Protein AF-A0A0N4VG87-F1 (afdb_monomer_lite)

InterPro domains:
  IPR021774 Cytohesin Ubiquitin Protein Inducing Domain [PF11819] (31-145)
  IPR047176 FERM domain-containing protein 4A/B [PTHR46079] (19-180)

pLDDT: mean 72.94, std 20.04, range [34.19, 98.25]

Organism: Enterobius vermicularis (NCBI:txid51028)

Structure (mmCIF, N/CA/C/O backbone):
data_AF-A0A0N4VG87-F1
#
_entry.id   AF-A0A0N4VG87-F1
#
loop_
_atom_site.group_PDB
_atom_site.id
_atom_site.type_symbol
_atom_site.label_atom_id
_atom_site.label_alt_id
_atom_site.label_comp_id
_atom_site.label_asym_id
_atom_site.label_entity_id
_atom_site.label_seq_id
_atom_site.pdbx_PDB_ins_code
_atom_site.Cartn_x
_atom_site.Cartn_y
_atom_site.Cartn_z
_atom_site.occupancy
_atom_site.B_iso_or_equiv
_atom_site.auth_seq_id
_atom_site.auth_comp_id
_atom_site.auth_asym_id
_atom_site.auth_atom_id
_atom_site.pdbx_PDB_model_num
ATOM 1 N N . MET A 1 1 ? -45.685 -20.449 2.822 1.00 51.59 1 MET A N 1
ATOM 2 C CA . MET A 1 1 ? -44.952 -20.336 4.102 1.00 51.59 1 MET A CA 1
ATOM 3 C C . MET A 1 1 ? -45.765 -19.418 5.004 1.00 51.59 1 MET A C 1
ATOM 5 O O . MET A 1 1 ? -46.093 -18.335 4.536 1.00 51.59 1 MET A O 1
ATOM 9 N N . PRO A 1 2 ? -46.214 -19.855 6.190 1.00 54.66 2 PRO A N 1
ATOM 10 C CA . PRO A 1 2 ? -47.113 -19.056 7.019 1.00 54.66 2 PRO A CA 1
ATOM 11 C C . PRO A 1 2 ? -46.346 -17.995 7.822 1.00 54.66 2 PRO A C 1
ATOM 13 O O . PRO A 1 2 ? -45.315 -18.290 8.423 1.00 54.66 2 PRO A O 1
ATOM 16 N N . SER A 1 3 ? -46.871 -16.767 7.821 1.00 49.31 3 SER A N 1
ATOM 17 C CA . SER A 1 3 ? -46.407 -15.636 8.630 1.00 49.31 3 SER A CA 1
ATOM 18 C C . SER A 1 3 ? -46.646 -15.881 10.121 1.00 49.31 3 SER A C 1
ATOM 20 O O . SER A 1 3 ? -47.731 -16.305 10.523 1.00 49.31 3 SER A O 1
ATOM 22 N N . ALA A 1 4 ? -45.643 -15.577 10.944 1.00 55.41 4 ALA A N 1
ATOM 23 C CA . ALA A 1 4 ? -45.745 -15.617 12.396 1.00 55.41 4 ALA A CA 1
ATOM 24 C C . ALA A 1 4 ? -46.701 -14.524 12.909 1.00 55.41 4 ALA A C 1
ATOM 26 O O . ALA A 1 4 ? -46.543 -13.346 12.591 1.00 55.41 4 ALA A O 1
ATOM 27 N N . LYS A 1 5 ? -47.692 -14.929 13.712 1.00 55.09 5 LYS A N 1
ATOM 28 C CA . LYS A 1 5 ? -48.534 -14.040 14.524 1.00 55.09 5 LYS A CA 1
ATOM 29 C C . LYS A 1 5 ? -47.711 -13.544 15.713 1.00 55.09 5 LYS A C 1
ATOM 31 O O . LYS A 1 5 ? -47.239 -14.360 16.500 1.00 55.09 5 LYS A O 1
ATOM 36 N N . VAL A 1 6 ? -47.563 -12.231 15.849 1.00 51.59 6 VAL A N 1
ATOM 37 C CA . VAL A 1 6 ? -47.117 -11.609 17.101 1.00 51.59 6 VAL A CA 1
ATOM 38 C C . VAL A 1 6 ? -48.310 -11.533 18.054 1.00 51.59 6 VAL A C 1
ATOM 40 O O . VAL A 1 6 ? -49.424 -11.235 17.632 1.00 51.59 6 VAL A O 1
ATOM 43 N N . ALA A 1 7 ? -48.089 -11.913 19.309 1.00 48.59 7 ALA A N 1
ATOM 44 C CA . ALA A 1 7 ? -49.094 -11.902 20.359 1.00 48.59 7 ALA A CA 1
ATOM 45 C C . ALA A 1 7 ? -49.056 -10.558 21.095 1.00 48.59 7 ALA A C 1
ATOM 47 O O . ALA A 1 7 ? -48.008 -10.164 21.611 1.00 48.59 7 ALA A O 1
ATOM 48 N N . ASP A 1 8 ? -50.206 -9.896 21.179 1.00 50.31 8 ASP A N 1
ATOM 49 C CA . ASP A 1 8 ? -50.400 -8.675 21.956 1.00 50.31 8 ASP A CA 1
ATOM 50 C C . ASP A 1 8 ? -50.547 -9.058 23.435 1.00 50.31 8 ASP A C 1
ATOM 52 O O . ASP A 1 8 ? -51.633 -9.340 23.944 1.00 50.31 8 ASP A O 1
ATOM 56 N N . GLY A 1 9 ? -49.411 -9.152 24.123 1.00 46.88 9 GLY A N 1
ATOM 57 C CA . GLY A 1 9 ? -49.332 -9.450 25.550 1.00 46.88 9 GLY A CA 1
ATOM 58 C C . GLY A 1 9 ? -49.740 -8.253 26.404 1.00 46.88 9 GLY A C 1
ATOM 59 O O . GLY A 1 9 ? -48.890 -7.542 26.931 1.00 46.88 9 GLY A O 1
ATOM 60 N N . SER A 1 10 ? -51.048 -8.055 26.552 1.00 57.28 10 SER A N 1
ATOM 61 C CA . SER A 1 10 ? -51.650 -7.242 27.610 1.00 57.28 10 SER A CA 1
ATOM 62 C C . SER A 1 10 ? -51.286 -7.830 28.983 1.00 57.28 10 SER A C 1
ATOM 64 O O . SER A 1 10 ? -51.777 -8.898 29.346 1.00 57.28 10 SER A O 1
ATOM 66 N N . CYS A 1 11 ? -50.413 -7.166 29.753 1.00 44.47 11 CYS A N 1
ATOM 67 C CA . CYS A 1 11 ? -50.179 -7.507 31.159 1.00 44.47 11 CYS A CA 1
ATOM 68 C C . CYS A 1 11 ? -51.067 -6.640 32.064 1.00 44.47 11 CYS A C 1
ATOM 70 O O . CYS A 1 11 ? -50.698 -5.602 32.608 1.00 44.47 11 CYS A O 1
ATOM 72 N N . SER A 1 12 ? -52.305 -7.088 32.219 1.00 55.62 12 SER A N 1
ATOM 73 C CA . SER A 1 12 ? -53.204 -6.650 33.274 1.00 55.62 12 SER A CA 1
ATOM 74 C C . SER A 1 12 ? -52.753 -7.229 34.617 1.00 55.62 12 SER A C 1
ATOM 76 O O . SER A 1 12 ? -53.020 -8.400 34.861 1.00 55.62 12 SER A O 1
ATOM 78 N N . SER A 1 13 ? -52.094 -6.423 35.462 1.00 53.00 13 SER A N 1
ATOM 79 C CA . SER A 1 13 ? -52.252 -6.408 36.935 1.00 53.00 13 SER A CA 1
ATOM 80 C C . SER A 1 13 ? -51.095 -5.659 37.615 1.00 53.00 13 SER A C 1
ATOM 82 O O . SER A 1 13 ? -50.077 -6.250 37.972 1.00 53.00 13 SER A O 1
ATOM 84 N N . LEU A 1 14 ? -51.266 -4.353 37.836 1.00 52.47 14 LEU A N 1
ATOM 85 C CA . LEU A 1 14 ? -50.527 -3.631 38.874 1.00 52.47 14 LEU A CA 1
ATOM 86 C C . LEU A 1 14 ? -51.182 -3.956 40.228 1.00 52.47 14 LEU A C 1
ATOM 88 O O . LEU A 1 14 ? -52.407 -3.837 40.329 1.00 52.47 14 LEU A O 1
ATOM 92 N N . PRO A 1 15 ? -50.437 -4.352 41.274 1.00 49.53 15 PRO A N 1
ATOM 93 C CA . PRO A 1 15 ? -51.021 -4.483 42.598 1.00 49.53 15 PRO A CA 1
ATOM 94 C C . PRO A 1 15 ? -51.419 -3.097 43.121 1.00 49.53 15 PRO A C 1
ATOM 96 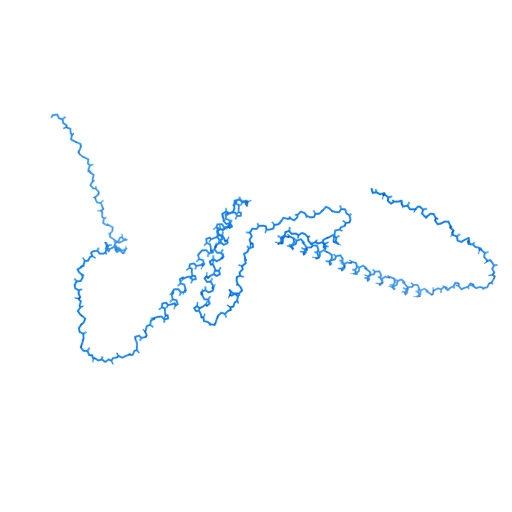O O . PRO A 1 15 ? -50.623 -2.159 43.151 1.00 49.53 15 PRO A O 1
ATOM 99 N N . SER A 1 16 ? -52.691 -2.992 43.506 1.00 46.28 16 SER A N 1
ATOM 100 C CA . SER A 1 16 ? -53.289 -1.859 44.207 1.00 46.28 16 SER A CA 1
ATOM 101 C C . SER A 1 16 ? -52.447 -1.483 45.430 1.00 46.28 16 SER A C 1
ATOM 103 O O . SER A 1 16 ? -52.180 -2.318 46.295 1.00 46.28 16 SER A O 1
ATOM 105 N N . LEU A 1 17 ? -52.031 -0.217 45.497 1.00 47.72 17 LEU A N 1
ATOM 106 C CA . LEU A 1 17 ? -51.366 0.375 46.651 1.00 47.72 17 LEU A CA 1
ATOM 107 C C . LEU A 1 17 ? -52.368 0.458 47.811 1.00 47.72 17 LEU A C 1
ATOM 109 O O . LEU A 1 17 ? -53.092 1.441 47.978 1.00 47.72 17 LEU A O 1
ATOM 113 N N . GLN A 1 18 ? -52.429 -0.608 48.601 1.00 47.56 18 GLN A N 1
ATOM 114 C CA . GLN A 1 18 ? -53.217 -0.670 49.820 1.00 47.56 18 GLN A CA 1
ATOM 115 C C . GLN A 1 18 ? -52.525 0.198 50.878 1.00 47.56 18 GLN A C 1
ATOM 117 O O . GLN A 1 18 ? -51.467 -0.136 51.407 1.00 47.56 18 GLN A O 1
ATOM 122 N N . LYS A 1 19 ? -53.115 1.364 51.141 1.00 48.91 19 LYS A N 1
ATOM 123 C CA . LYS A 1 19 ? -52.685 2.323 52.158 1.00 48.91 19 LYS A CA 1
ATOM 124 C C . LYS A 1 19 ? -52.895 1.708 53.545 1.00 48.91 19 LYS A C 1
ATOM 126 O O . LYS A 1 19 ? -53.963 1.851 54.132 1.00 48.91 19 LYS A O 1
ATOM 131 N N . CYS A 1 20 ? -51.893 1.001 54.061 1.00 38.56 20 CYS A N 1
ATOM 132 C CA . CYS A 1 20 ? -51.865 0.561 55.450 1.00 38.56 20 CYS A CA 1
ATOM 133 C C . CYS A 1 20 ? -51.403 1.723 56.341 1.00 38.56 20 CYS A C 1
ATOM 135 O O . CYS A 1 20 ? -50.224 2.039 56.468 1.00 38.56 20 CY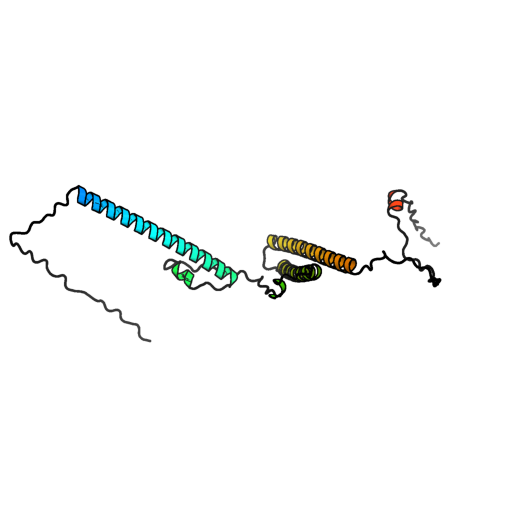S A O 1
ATOM 137 N N . THR A 1 21 ? -52.366 2.390 56.969 1.00 47.44 21 THR A N 1
ATOM 138 C CA . THR A 1 21 ? -52.121 3.220 58.147 1.00 47.44 21 THR A CA 1
ATOM 139 C C . THR A 1 21 ? -51.980 2.296 59.353 1.00 47.44 21 THR A C 1
ATOM 141 O O . THR A 1 21 ? -52.973 1.842 59.918 1.00 47.44 21 THR A O 1
ATOM 144 N N . SER A 1 22 ? -50.749 1.990 59.747 1.00 43.62 22 SER A N 1
ATOM 145 C CA . SER A 1 22 ? -50.441 1.522 61.098 1.00 43.62 22 SER A CA 1
ATOM 146 C C . SER A 1 22 ? -49.216 2.256 61.613 1.00 43.62 22 SER A C 1
ATOM 148 O O . SER A 1 22 ? -48.207 2.394 60.926 1.00 43.62 22 SER A O 1
ATOM 150 N N . LEU A 1 23 ? -49.401 2.814 62.805 1.00 58.16 23 LEU A N 1
ATOM 151 C CA . LEU A 1 23 ? -48.444 3.594 63.564 1.00 58.16 23 LEU A CA 1
ATOM 152 C C . LEU A 1 23 ? -47.107 2.855 63.738 1.00 58.16 23 LEU A C 1
ATOM 154 O O . LEU A 1 23 ? -47.087 1.653 63.982 1.00 58.16 23 LEU A O 1
ATOM 158 N N . ASN A 1 24 ? -46.047 3.665 63.778 1.00 53.31 24 ASN A N 1
ATOM 159 C CA . ASN A 1 24 ? -44.692 3.389 64.270 1.00 53.31 24 ASN A CA 1
ATOM 160 C C . ASN A 1 24 ? -43.712 2.750 63.280 1.00 53.31 24 ASN A C 1
ATOM 162 O O . ASN A 1 24 ? -43.495 1.545 63.247 1.00 53.31 24 ASN A O 1
ATOM 166 N N . GLY A 1 25 ? -43.038 3.634 62.539 1.00 39.31 25 GLY A N 1
ATOM 167 C CA . GLY A 1 25 ? -41.848 3.305 61.758 1.00 39.31 25 GLY A CA 1
ATOM 168 C C . GLY A 1 25 ? -41.384 4.417 60.822 1.00 39.31 25 GLY A C 1
ATOM 169 O O . GLY A 1 25 ? -40.839 4.131 59.764 1.00 39.31 25 GLY A O 1
ATOM 170 N N . CYS A 1 26 ? -41.625 5.685 61.167 1.00 46.34 26 CYS A N 1
ATOM 171 C CA . CYS A 1 26 ? -40.986 6.806 60.493 1.00 46.34 26 CYS A CA 1
ATOM 172 C C . CYS A 1 26 ? -39.495 6.790 60.846 1.00 46.34 26 CYS A C 1
ATOM 174 O O . CYS A 1 26 ? -39.074 7.414 61.814 1.00 46.34 26 CYS A O 1
ATOM 176 N N . LEU A 1 27 ? -38.700 6.093 60.042 1.00 43.53 27 LEU A N 1
ATOM 177 C CA . LEU A 1 27 ? -37.338 6.520 59.779 1.00 43.53 27 LEU A CA 1
ATOM 178 C C . LEU A 1 27 ? -37.357 7.169 58.400 1.00 43.53 27 LEU A C 1
ATOM 180 O O . LEU A 1 27 ? -36.989 6.577 57.389 1.00 43.53 27 LEU A O 1
ATOM 184 N N . ASN A 1 28 ? -37.782 8.434 58.388 1.00 49.03 28 ASN A N 1
ATOM 185 C CA . ASN A 1 28 ? -37.025 9.404 57.619 1.00 49.03 28 ASN A CA 1
ATOM 186 C C . ASN A 1 28 ? -35.591 9.262 58.126 1.00 49.03 28 ASN A C 1
ATOM 188 O O . ASN A 1 28 ? -35.241 9.793 59.177 1.00 49.03 28 ASN A O 1
ATOM 192 N N . LEU A 1 29 ? -34.792 8.457 57.431 1.00 51.38 29 LEU A N 1
ATOM 193 C CA . LEU A 1 29 ? -33.358 8.608 57.510 1.00 51.38 29 LEU A CA 1
ATOM 194 C C . LEU A 1 29 ? -33.112 9.935 56.797 1.00 51.38 29 LEU A C 1
ATOM 196 O O . LEU A 1 29 ? -32.957 9.975 55.575 1.00 51.38 29 LEU A O 1
ATOM 200 N N . GLU A 1 30 ? -33.239 11.036 57.543 1.00 59.62 30 GLU A N 1
ATOM 201 C CA . GLU A 1 30 ? -32.645 12.308 57.167 1.00 59.62 30 GLU A CA 1
ATOM 202 C C . GLU A 1 30 ? -31.166 12.002 56.990 1.00 59.62 30 GLU A C 1
ATOM 204 O O . GLU A 1 30 ? -30.394 12.008 57.946 1.00 59.62 30 GLU A O 1
ATOM 209 N N . LYS A 1 31 ? -30.795 11.613 55.766 1.00 56.69 31 LYS A N 1
ATOM 210 C CA . LYS A 1 31 ? -29.403 11.506 55.374 1.00 56.69 31 LYS A CA 1
ATOM 211 C C . LYS A 1 31 ? -28.807 12.847 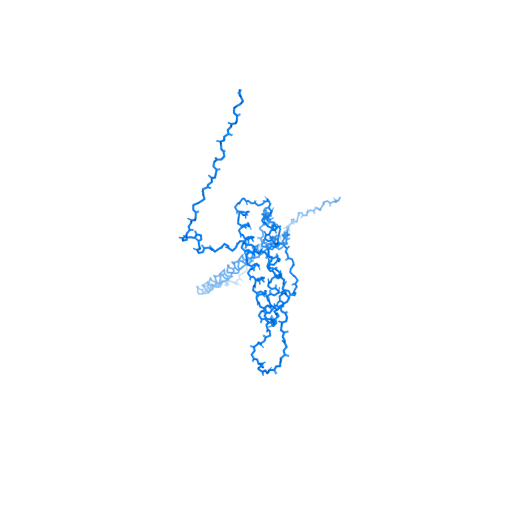55.716 1.00 56.69 31 LYS A C 1
ATOM 213 O O . LYS A 1 31 ? -29.263 13.871 55.193 1.00 56.69 31 LYS A O 1
ATOM 218 N N . THR A 1 32 ? -27.836 12.833 56.616 1.00 75.75 32 THR A N 1
ATOM 219 C CA . THR A 1 32 ? -27.084 14.020 56.995 1.00 75.75 32 THR A CA 1
ATOM 220 C C . THR A 1 32 ? -26.652 14.720 55.708 1.00 75.75 32 THR A C 1
ATOM 222 O O . THR A 1 32 ? -26.389 14.056 54.702 1.00 75.75 32 THR A O 1
ATOM 225 N N . GLU A 1 33 ? -26.586 16.052 55.694 1.00 79.88 33 GLU A N 1
ATOM 226 C CA . GLU A 1 33 ? -26.181 16.810 54.495 1.00 79.88 33 GLU A CA 1
ATOM 227 C C . GLU A 1 33 ? -24.902 16.228 53.857 1.00 79.88 33 GLU A C 1
ATOM 229 O O . GLU A 1 33 ? -24.796 16.104 52.638 1.00 79.88 33 GLU A O 1
ATOM 234 N N . GLU A 1 34 ? -23.989 15.744 54.702 1.00 81.94 34 GLU A N 1
ATOM 235 C CA . GLU A 1 34 ? -22.770 15.028 54.329 1.00 81.94 34 GLU A CA 1
ATOM 236 C C . GLU A 1 34 ? -23.002 13.698 53.586 1.00 81.94 34 GLU A C 1
ATOM 238 O O . GLU A 1 34 ? -22.266 13.374 52.657 1.00 81.94 34 GLU A O 1
ATOM 243 N N . GLU A 1 35 ? -24.003 12.901 53.960 1.00 84.75 35 GLU A N 1
ATOM 244 C CA . GLU A 1 35 ? -24.329 11.638 53.287 1.00 84.75 35 GLU A CA 1
ATOM 245 C C . GLU A 1 35 ? -24.905 11.888 51.893 1.00 84.75 35 GLU A C 1
ATOM 247 O O . GLU A 1 35 ? -24.504 11.227 50.933 1.00 84.75 35 GLU A O 1
ATOM 252 N N . ARG A 1 36 ? -25.770 12.901 51.737 1.00 86.62 36 ARG A N 1
ATOM 253 C CA . ARG A 1 36 ? -26.246 13.304 50.403 1.00 86.62 36 ARG A CA 1
ATOM 254 C C . ARG A 1 36 ? -25.114 13.834 49.527 1.00 86.62 36 ARG A C 1
ATOM 256 O O . ARG A 1 36 ? -25.115 13.586 48.321 1.00 86.62 36 ARG A O 1
ATOM 263 N N . GLN A 1 37 ? -24.163 14.566 50.108 1.00 88.62 37 GLN A N 1
ATOM 264 C CA . GLN A 1 37 ? -22.980 15.043 49.389 1.00 88.62 37 GLN A CA 1
ATOM 265 C C . GLN A 1 37 ? -22.112 13.874 48.910 1.00 88.62 37 GLN A C 1
ATOM 267 O O . GLN A 1 37 ? -21.789 13.818 47.723 1.00 88.62 37 GLN A O 1
ATOM 272 N N . LYS A 1 38 ? -21.843 12.886 49.774 1.00 91.62 38 LYS A N 1
ATOM 273 C CA . LYS A 1 38 ? -21.121 11.655 49.404 1.00 91.62 38 LYS A CA 1
ATOM 274 C C . LYS A 1 38 ? -21.825 10.892 48.278 1.00 91.62 38 LYS A C 1
ATOM 276 O O . LYS A 1 38 ? -21.177 10.455 47.331 1.00 91.62 38 LYS A O 1
ATOM 281 N N . GLU A 1 39 ? -23.150 10.767 48.320 1.00 91.69 39 GLU A N 1
ATOM 282 C CA . GLU A 1 39 ? -23.915 10.105 47.252 1.00 91.69 39 GLU A CA 1
ATOM 283 C C . GLU A 1 39 ? -23.845 10.849 45.916 1.00 91.69 39 GLU A C 1
ATOM 285 O O . GLU A 1 39 ? -23.698 10.226 44.862 1.00 91.69 39 GLU A O 1
ATOM 290 N N . LEU A 1 40 ? -23.907 12.183 45.945 1.00 93.88 40 LEU A N 1
ATOM 291 C CA . LEU A 1 40 ? -23.745 13.013 44.752 1.00 93.88 40 LEU A CA 1
ATOM 292 C C . LEU A 1 40 ? -22.340 12.885 44.155 1.00 93.88 40 LEU A C 1
ATOM 294 O O . LEU A 1 40 ? -22.202 12.852 42.931 1.00 93.88 40 LEU A O 1
ATOM 298 N N . GLU A 1 41 ? -21.306 12.813 44.989 1.00 94.00 41 GLU A N 1
ATOM 299 C CA . GLU A 1 41 ? -19.927 12.591 44.549 1.00 94.00 41 GLU A CA 1
ATOM 300 C C . GLU A 1 41 ? -19.752 11.210 43.915 1.00 94.00 41 GLU A C 1
ATOM 302 O O . GLU A 1 41 ? -19.244 11.117 42.796 1.00 94.00 41 GLU A O 1
ATOM 307 N N . VAL A 1 42 ? -20.262 10.154 44.557 1.00 95.88 42 VAL A N 1
ATOM 308 C CA . VAL A 1 42 ? -20.252 8.791 44.003 1.00 95.88 42 VAL A CA 1
ATOM 309 C C . VAL A 1 42 ? -21.013 8.737 42.677 1.00 95.88 42 VAL A C 1
ATOM 311 O O . VAL A 1 42 ? -20.522 8.162 41.706 1.00 95.88 42 VAL A O 1
ATOM 314 N N . TYR A 1 43 ? -22.178 9.380 42.581 1.00 95.25 43 TYR A N 1
ATOM 315 C CA . TYR A 1 43 ? -22.935 9.459 41.332 1.00 95.25 43 TYR A CA 1
ATOM 316 C C . TYR A 1 43 ? -22.155 10.179 40.223 1.00 95.25 43 TYR A C 1
ATOM 318 O O . TYR A 1 43 ? -22.131 9.709 39.083 1.00 95.25 43 TYR A O 1
ATOM 326 N N . LYS A 1 44 ? -21.493 11.300 40.537 1.00 96.69 44 LYS A N 1
ATOM 327 C CA . LYS A 1 44 ? -20.656 12.039 39.576 1.00 96.69 44 LYS A CA 1
ATOM 328 C C . LYS A 1 44 ? -19.478 11.197 39.097 1.00 96.69 44 LYS A C 1
ATOM 330 O O . LYS A 1 44 ? -19.218 11.171 37.897 1.00 96.69 44 LYS A O 1
ATOM 335 N N . GLU A 1 45 ? -18.810 10.491 40.003 1.00 96.69 45 GLU A N 1
ATOM 336 C CA . GLU A 1 45 ? -17.699 9.594 39.683 1.00 96.69 45 GLU A CA 1
ATOM 337 C C . GLU A 1 45 ? -18.155 8.446 38.772 1.00 96.69 45 GLU A C 1
ATOM 339 O O . GLU A 1 45 ? -17.577 8.219 37.710 1.00 96.69 45 GLU A O 1
ATOM 344 N N . LEU A 1 46 ? -19.256 7.773 39.121 1.00 96.88 46 LEU A N 1
ATOM 345 C CA . LEU A 1 46 ? -19.833 6.706 38.300 1.00 96.88 46 LEU A CA 1
ATOM 346 C C . LEU A 1 46 ? -20.278 7.217 36.926 1.00 96.88 46 LEU A C 1
ATOM 348 O O . LEU A 1 46 ? -20.055 6.545 35.919 1.00 96.88 46 LEU A O 1
ATOM 352 N N . LYS A 1 47 ? -20.864 8.418 36.860 1.00 96.88 47 LYS A N 1
ATOM 353 C CA . LYS A 1 47 ? -21.247 9.060 35.599 1.00 96.88 47 LYS A CA 1
ATOM 354 C C . LYS A 1 47 ? -20.025 9.404 34.746 1.00 96.88 47 LYS A C 1
ATOM 356 O O . LYS A 1 47 ? -20.055 9.157 33.544 1.00 96.88 47 LYS A O 1
ATOM 361 N N . ARG A 1 48 ? -18.944 9.918 35.346 1.00 97.06 48 ARG A N 1
ATOM 362 C CA . ARG A 1 48 ? -17.681 10.174 34.637 1.00 97.06 48 ARG A CA 1
ATOM 363 C C . ARG A 1 48 ? -17.113 8.875 34.077 1.00 97.06 48 ARG A C 1
ATOM 365 O O . ARG A 1 48 ? -16.853 8.797 32.883 1.00 97.06 48 ARG A O 1
ATOM 372 N N . ARG A 1 49 ? -17.024 7.830 34.904 1.00 96.94 49 ARG A N 1
ATOM 373 C CA . ARG A 1 49 ? -16.540 6.510 34.487 1.00 96.94 49 ARG A CA 1
ATOM 374 C C . ARG A 1 49 ? -17.391 5.903 33.372 1.00 96.94 49 ARG A C 1
ATOM 376 O O . ARG A 1 49 ? -16.838 5.316 32.448 1.00 96.94 49 ARG A O 1
ATOM 383 N N . LYS A 1 50 ? -18.720 6.045 33.433 1.00 96.94 50 LYS A N 1
ATOM 384 C CA . LYS A 1 50 ? -19.624 5.625 32.354 1.00 96.94 50 LYS A CA 1
ATOM 385 C C . LYS A 1 50 ? -19.282 6.351 31.050 1.00 96.94 50 LYS A C 1
ATOM 387 O O . LYS A 1 50 ? -19.054 5.687 30.045 1.00 96.94 50 LYS A O 1
ATOM 392 N N . ASN A 1 51 ? -19.194 7.679 31.087 1.00 96.56 51 ASN A N 1
ATOM 393 C CA . ASN A 1 51 ? -18.889 8.485 29.906 1.00 96.56 51 ASN A CA 1
ATOM 394 C C . ASN A 1 51 ? -17.509 8.138 29.317 1.00 96.56 51 ASN A C 1
ATOM 396 O O . ASN A 1 51 ? -17.389 7.975 28.109 1.00 96.56 51 ASN A O 1
ATOM 400 N N . GLU A 1 52 ? -16.484 7.956 30.156 1.00 97.31 52 GLU A N 1
ATOM 401 C CA . GLU A 1 52 ? -15.144 7.538 29.713 1.00 97.31 52 GLU A CA 1
ATOM 402 C C . GLU A 1 52 ? -15.159 6.165 29.022 1.00 97.31 52 GLU A C 1
ATOM 404 O O . GLU A 1 52 ? -14.420 5.933 28.064 1.00 97.31 52 GLU A O 1
ATOM 409 N N . LEU A 1 53 ? -15.970 5.224 29.515 1.00 97.12 53 LEU A N 1
ATOM 410 C CA . LEU A 1 53 ? -16.115 3.906 28.896 1.00 97.12 53 LEU A CA 1
ATOM 411 C C . LEU A 1 53 ? -16.865 3.986 27.562 1.00 97.12 53 LEU A C 1
ATOM 413 O O . LEU A 1 53 ? -16.468 3.315 26.612 1.00 97.12 53 LEU A O 1
ATOM 417 N N . GLU A 1 54 ? -17.907 4.812 27.477 1.00 95.06 54 GLU A N 1
ATOM 418 C CA . GLU A 1 54 ? -18.652 5.058 26.236 1.00 95.06 54 GLU A CA 1
ATOM 419 C C . GLU A 1 54 ? -17.771 5.723 25.170 1.00 95.06 54 GLU A C 1
ATOM 421 O O . GLU A 1 54 ? -17.773 5.294 24.017 1.00 95.06 54 GLU A O 1
ATOM 426 N N . GLU A 1 55 ? -16.952 6.703 25.552 1.00 95.62 55 GLU A N 1
ATOM 427 C CA . GLU A 1 55 ? -15.994 7.354 24.654 1.00 95.62 55 GLU A CA 1
ATOM 428 C C . GLU A 1 55 ? -14.938 6.365 24.139 1.00 95.62 55 GLU A C 1
ATOM 430 O O . GLU A 1 55 ? -14.682 6.291 22.936 1.00 95.62 55 GLU A O 1
ATOM 435 N N . LYS A 1 56 ? -14.371 5.532 25.025 1.00 96.38 56 LYS A N 1
ATOM 436 C CA . LYS A 1 56 ? -13.430 4.470 24.629 1.00 96.38 56 LYS A CA 1
ATOM 437 C C . LYS A 1 56 ? -14.071 3.462 23.680 1.00 96.38 56 LYS A C 1
ATOM 439 O O . LYS A 1 56 ? -13.413 3.007 22.745 1.00 96.38 56 LYS A O 1
ATOM 444 N N . LEU A 1 57 ? -15.334 3.108 23.913 1.00 94.06 57 LEU A N 1
ATOM 445 C CA . LEU A 1 57 ? -16.075 2.206 23.038 1.00 94.06 57 LEU A CA 1
ATOM 446 C C . LEU A 1 57 ? -16.270 2.824 21.650 1.00 94.06 57 LEU A C 1
ATOM 448 O O . LEU A 1 57 ? -15.975 2.167 20.655 1.00 94.06 57 LEU A O 1
ATOM 452 N N . LEU A 1 58 ? -16.702 4.084 21.579 1.00 92.38 58 LEU A N 1
ATOM 453 C CA . LEU A 1 58 ? -16.861 4.817 20.321 1.00 92.38 58 LEU A CA 1
ATOM 454 C C . LEU A 1 58 ? -15.544 4.914 19.548 1.00 92.38 58 LEU A C 1
ATOM 456 O O . LEU A 1 58 ? -15.511 4.599 18.361 1.00 92.38 58 LEU A O 1
ATOM 460 N N . ALA A 1 59 ? -14.446 5.258 20.225 1.00 93.38 59 ALA A N 1
ATOM 461 C CA . ALA A 1 59 ? -13.123 5.306 19.609 1.00 93.38 59 ALA A CA 1
ATOM 462 C C . ALA A 1 59 ? -12.712 3.945 19.019 1.00 93.38 59 ALA A C 1
ATOM 464 O O . ALA A 1 59 ? -12.176 3.881 17.914 1.00 93.38 59 ALA A O 1
ATOM 465 N N . LYS A 1 60 ? -13.005 2.844 19.725 1.00 94.38 60 LYS A N 1
ATOM 466 C CA . LYS A 1 60 ? -12.720 1.485 19.243 1.00 94.38 60 LYS A CA 1
ATOM 467 C C . LYS A 1 60 ? -13.602 1.061 18.072 1.00 94.38 60 LYS A C 1
ATOM 469 O O . LYS A 1 60 ? -13.128 0.341 17.197 1.00 94.38 60 LYS A O 1
ATOM 474 N N . LEU A 1 61 ? -14.858 1.498 18.037 1.00 91.62 61 LEU A N 1
ATOM 475 C CA . LEU A 1 61 ? -15.750 1.247 16.905 1.00 91.62 61 LEU A CA 1
ATOM 476 C C . LEU A 1 61 ? -15.309 2.016 15.656 1.00 91.62 61 LEU A C 1
ATOM 478 O O . LEU A 1 61 ? -15.344 1.448 14.568 1.00 91.62 61 LEU A O 1
ATOM 482 N N . GLU A 1 62 ? -14.842 3.257 15.802 1.00 89.94 62 GLU A N 1
ATOM 483 C CA . GLU A 1 62 ? -14.310 4.036 14.679 1.00 89.94 62 GLU A CA 1
ATOM 484 C C . GLU A 1 62 ? -13.003 3.433 14.140 1.00 89.94 62 GLU A C 1
ATOM 486 O O . GLU A 1 62 ? -12.854 3.252 12.932 1.00 89.94 62 GLU A O 1
ATOM 491 N N . GLU A 1 63 ? -12.091 3.021 15.027 1.00 93.31 63 GLU A N 1
ATOM 492 C CA . GLU A 1 63 ? -10.870 2.296 14.646 1.00 93.31 63 GLU A CA 1
ATOM 493 C C . GLU A 1 63 ? -11.211 1.015 13.863 1.00 93.31 63 GLU A C 1
ATOM 495 O O . GLU A 1 63 ? -10.653 0.759 12.793 1.00 93.31 63 GLU A O 1
ATOM 500 N N . LEU A 1 64 ? -12.182 0.234 14.351 1.00 90.94 64 LEU A N 1
ATOM 501 C CA . LEU A 1 64 ? -12.656 -0.969 13.671 1.00 90.94 64 LEU A CA 1
ATOM 502 C C . LEU A 1 64 ? -13.252 -0.651 12.293 1.00 90.94 64 LEU A C 1
ATOM 504 O O . LEU A 1 64 ? -12.977 -1.368 11.329 1.00 90.94 64 LEU A O 1
ATOM 508 N N . ARG A 1 65 ? -14.045 0.422 12.186 1.00 87.81 65 ARG A N 1
ATOM 509 C CA . ARG A 1 65 ? -14.647 0.872 10.926 1.00 87.81 65 ARG A CA 1
ATOM 510 C C . ARG A 1 65 ? -13.567 1.192 9.898 1.00 87.81 65 ARG A C 1
ATOM 512 O O . ARG A 1 65 ? -13.639 0.723 8.761 1.00 87.81 65 ARG A O 1
ATOM 519 N N . GLU A 1 66 ? -12.548 1.942 10.304 1.00 90.06 66 GLU A N 1
ATOM 520 C CA . GLU A 1 66 ? -11.434 2.323 9.440 1.00 90.06 66 GLU A CA 1
ATOM 521 C C . GLU A 1 66 ? -10.644 1.096 8.954 1.00 90.06 66 GLU A C 1
ATOM 523 O O . GLU A 1 66 ? -10.324 0.994 7.766 1.00 90.06 66 GLU A O 1
ATOM 528 N N . VAL A 1 67 ? -10.364 0.139 9.846 1.00 91.06 67 VAL A N 1
ATOM 529 C CA . VAL A 1 67 ? -9.684 -1.118 9.492 1.00 91.06 67 VAL A CA 1
ATOM 530 C C . VAL A 1 67 ? -10.514 -1.929 8.501 1.00 91.06 67 VAL A C 1
ATOM 532 O O . VAL A 1 67 ? -9.988 -2.316 7.460 1.00 91.06 67 VAL A O 1
ATOM 535 N N . CYS A 1 68 ? -11.812 -2.110 8.753 1.00 88.62 68 CYS A N 1
ATOM 536 C CA . CYS A 1 68 ? -12.695 -2.857 7.855 1.00 88.62 68 CYS A CA 1
ATOM 537 C C . CYS A 1 68 ? -12.738 -2.243 6.447 1.00 88.62 68 CYS A C 1
ATOM 539 O O . CYS A 1 68 ? -12.727 -2.969 5.454 1.00 88.62 68 CYS A O 1
ATOM 541 N N . ILE A 1 69 ? -12.757 -0.909 6.339 1.00 85.62 69 ILE A N 1
ATOM 542 C CA . ILE A 1 69 ? -12.720 -0.212 5.045 1.00 85.62 69 ILE A CA 1
ATOM 543 C C . ILE A 1 69 ? -11.381 -0.457 4.341 1.00 85.62 69 ILE A C 1
ATOM 545 O O . ILE A 1 69 ? -11.373 -0.828 3.167 1.00 85.62 69 ILE A O 1
ATOM 549 N N . LYS A 1 70 ? -10.252 -0.304 5.044 1.00 86.56 70 LYS A N 1
ATOM 550 C CA . LYS A 1 70 ? -8.910 -0.555 4.488 1.00 86.56 70 LYS A CA 1
ATOM 551 C C . LYS A 1 70 ? -8.754 -1.999 4.007 1.00 86.56 70 LYS A C 1
ATOM 553 O O . LYS A 1 70 ? -8.230 -2.233 2.919 1.00 86.56 70 LYS A O 1
ATOM 558 N N . GLU A 1 71 ? -9.223 -2.967 4.788 1.00 85.38 71 GLU A N 1
ATOM 559 C CA . GLU A 1 71 ? -9.222 -4.380 4.404 1.00 85.38 71 GLU A CA 1
ATOM 560 C C . GLU A 1 71 ? -10.084 -4.620 3.168 1.00 85.38 71 GLU A C 1
ATOM 562 O O . GLU A 1 71 ? -9.638 -5.267 2.219 1.00 85.38 71 GLU A O 1
ATOM 567 N N . ALA A 1 72 ? -11.279 -4.033 3.122 1.00 84.94 72 ALA A N 1
ATOM 568 C CA . ALA A 1 72 ? -12.160 -4.144 1.972 1.00 84.94 72 ALA A CA 1
ATOM 569 C C . ALA A 1 72 ? -11.559 -3.506 0.712 1.00 84.94 72 ALA A C 1
ATOM 571 O O . ALA A 1 72 ? -11.768 -4.001 -0.392 1.00 84.94 72 ALA A O 1
ATOM 572 N N . GLU A 1 73 ? -10.768 -2.441 0.830 1.00 81.75 73 GLU A N 1
ATOM 573 C CA . GLU A 1 73 ? -10.044 -1.871 -0.309 1.00 81.75 73 GLU A CA 1
ATOM 574 C C . GLU A 1 73 ? -8.971 -2.823 -0.858 1.00 81.75 73 GLU A C 1
ATOM 576 O O . GLU A 1 73 ? -8.766 -2.874 -2.076 1.00 81.75 73 GLU A O 1
ATOM 581 N N . ILE A 1 74 ? -8.301 -3.580 0.018 1.00 79.75 74 ILE A N 1
ATOM 582 C CA . ILE A 1 74 ? -7.234 -4.529 -0.331 1.00 79.75 74 ILE A CA 1
ATOM 583 C C . ILE A 1 74 ? -7.821 -5.825 -0.900 1.00 79.75 74 ILE A C 1
ATOM 585 O O . ILE A 1 74 ? -7.468 -6.241 -2.006 1.00 79.75 74 ILE A O 1
ATOM 589 N N . THR A 1 75 ? -8.718 -6.455 -0.148 1.00 76.25 75 THR A N 1
ATOM 590 C CA . THR A 1 75 ? -9.298 -7.771 -0.445 1.00 76.25 75 THR A CA 1
ATOM 591 C C . THR A 1 75 ? -10.432 -7.653 -1.454 1.00 76.25 75 THR A C 1
ATOM 593 O O . THR A 1 75 ? -10.588 -8.481 -2.351 1.00 76.25 75 THR A O 1
ATOM 596 N N . GLY A 1 76 ? -11.194 -6.565 -1.372 1.00 71.81 76 GLY A N 1
ATOM 597 C CA . GLY A 1 76 ? -12.355 -6.305 -2.208 1.00 71.81 76 GLY A CA 1
ATOM 598 C C . GLY A 1 76 ? -13.671 -6.883 -1.746 1.00 71.81 76 GLY A C 1
ATOM 599 O O . GLY A 1 76 ? -14.650 -6.764 -2.478 1.00 71.81 76 GLY A O 1
ATOM 600 N N . GLU A 1 77 ? -13.675 -7.475 -0.564 1.00 77.19 77 GLU A N 1
ATOM 601 C CA . GLU A 1 77 ? -14.851 -7.953 0.141 1.00 77.19 77 GLU A CA 1
ATOM 602 C C . GLU A 1 77 ? -14.936 -7.174 1.452 1.00 77.19 77 GLU A C 1
ATOM 604 O O . GLU A 1 77 ? -13.918 -6.966 2.110 1.00 77.19 77 GLU A O 1
ATOM 609 N N . LEU A 1 78 ? -16.128 -6.691 1.801 1.00 79.94 78 LEU A N 1
ATOM 610 C CA . LEU A 1 78 ? -16.340 -5.908 3.014 1.00 79.94 78 LEU A CA 1
ATOM 611 C C . LEU A 1 78 ? -16.512 -6.855 4.219 1.00 79.94 78 LEU A C 1
ATOM 613 O O . LEU A 1 78 ? -17.402 -7.710 4.171 1.00 79.94 78 LEU A O 1
ATOM 617 N N . PRO A 1 79 ? -15.700 -6.729 5.289 1.00 82.06 79 PRO A N 1
ATOM 618 C CA . PRO A 1 79 ? -15.839 -7.563 6.482 1.00 82.06 79 PRO A CA 1
ATOM 619 C C . PRO A 1 79 ? -17.208 -7.400 7.155 1.00 82.06 79 PRO A C 1
ATOM 621 O O . PRO A 1 79 ? -17.776 -6.307 7.170 1.00 82.06 79 PRO A O 1
ATOM 624 N N . LYS A 1 80 ? -17.739 -8.472 7.760 1.00 79.06 80 LYS A N 1
ATOM 625 C CA . LYS A 1 80 ? -19.059 -8.467 8.434 1.00 79.06 80 LYS A CA 1
ATOM 626 C C . LYS A 1 80 ? -19.049 -7.627 9.716 1.00 79.06 80 LYS A C 1
ATOM 628 O O . LYS A 1 80 ? -20.092 -7.207 10.210 1.00 79.06 80 LYS A O 1
ATOM 633 N N . GLU A 1 81 ? -17.869 -7.380 10.264 1.00 83.94 81 GLU A N 1
ATOM 634 C CA . GLU A 1 81 ? -17.618 -6.568 11.446 1.00 83.94 81 GLU A CA 1
ATOM 635 C C . GLU A 1 81 ? -18.021 -5.106 11.229 1.00 83.94 81 GLU A C 1
ATOM 637 O O . GLU A 1 81 ? -18.423 -4.451 12.192 1.00 83.94 81 GLU A O 1
ATOM 642 N N . ILE A 1 82 ? -18.029 -4.623 9.978 1.00 82.00 82 ILE A N 1
ATOM 643 C CA . ILE A 1 82 ? -18.474 -3.265 9.643 1.00 82.00 82 ILE A CA 1
ATOM 644 C C . ILE A 1 82 ? -19.904 -3.000 10.132 1.00 82.00 82 ILE A C 1
ATOM 646 O O . ILE A 1 82 ? -20.196 -1.911 10.619 1.00 82.00 82 ILE A O 1
ATOM 650 N N . TYR A 1 83 ? -20.788 -4.005 10.095 1.00 78.56 83 TYR A N 1
ATOM 651 C CA . TYR A 1 83 ? -22.184 -3.865 10.513 1.00 78.56 83 TYR A CA 1
ATOM 652 C C . TYR A 1 83 ? -22.326 -3.615 12.019 1.00 78.56 83 TYR A C 1
ATOM 654 O O . TYR A 1 83 ? -23.347 -3.098 12.452 1.00 78.56 83 TYR A O 1
ATOM 662 N N . LYS A 1 84 ? -21.299 -3.929 12.823 1.00 78.50 84 LYS A N 1
ATOM 663 C CA . LYS A 1 84 ? -21.252 -3.593 14.257 1.00 78.50 84 LYS A CA 1
ATOM 664 C C . LYS A 1 84 ? -20.859 -2.133 14.508 1.00 78.50 84 LYS A C 1
ATOM 666 O O . LYS A 1 84 ? -21.069 -1.632 15.606 1.00 78.50 84 LYS A O 1
ATOM 671 N N . THR A 1 85 ? -20.270 -1.479 13.507 1.00 78.88 85 THR A N 1
ATOM 672 C CA . THR A 1 85 ? -19.827 -0.073 13.548 1.00 78.88 85 THR A CA 1
ATOM 673 C C . THR A 1 85 ? -20.793 0.881 12.841 1.00 78.88 85 THR A C 1
ATOM 675 O O . THR A 1 85 ? -20.669 2.095 12.973 1.00 78.88 85 THR A O 1
ATOM 678 N N . LEU A 1 86 ? -21.747 0.343 12.077 1.00 67.44 86 LEU A N 1
ATOM 679 C CA . LEU A 1 86 ? -22.777 1.099 11.372 1.00 67.44 86 LEU A CA 1
ATOM 680 C C . LEU A 1 86 ? -24.011 1.232 12.268 1.00 67.44 86 LEU A C 1
ATOM 682 O O . LEU A 1 86 ? -24.450 0.264 12.891 1.00 67.44 86 LEU A O 1
ATOM 686 N N . MET A 1 87 ? -24.599 2.425 12.312 1.00 63.88 87 MET A N 1
ATOM 687 C CA . MET A 1 87 ? -25.894 2.608 12.966 1.00 63.88 87 MET A CA 1
ATOM 688 C C . MET A 1 87 ? -27.003 1.890 12.170 1.00 63.88 87 MET A C 1
ATOM 690 O O . MET A 1 87 ? -26.911 1.806 10.940 1.00 63.88 87 MET A O 1
ATOM 694 N N . PRO A 1 88 ? -28.080 1.398 12.819 1.00 53.78 88 PRO A N 1
ATOM 695 C CA . PRO A 1 88 ? -29.198 0.775 12.112 1.00 53.78 88 PRO A CA 1
ATOM 696 C C . PRO A 1 88 ? -29.791 1.742 11.071 1.00 53.78 88 PRO A C 1
ATOM 698 O O . PRO A 1 88 ? -30.377 2.759 11.437 1.00 53.78 88 PRO A O 1
ATOM 701 N N . GLY A 1 89 ? -29.632 1.432 9.779 1.00 57.72 89 GLY A N 1
ATOM 702 C CA . GLY A 1 89 ? -30.165 2.224 8.658 1.00 57.72 89 GLY A CA 1
ATOM 703 C C . GLY A 1 89 ? -29.146 3.037 7.844 1.00 57.72 89 GLY A C 1
ATOM 704 O O . GLY A 1 89 ? -29.549 3.726 6.908 1.00 57.72 89 GLY A O 1
ATOM 705 N N . GLU A 1 90 ? -27.848 2.971 8.151 1.00 58.84 90 GLU A N 1
ATOM 706 C CA . GLU A 1 90 ? -26.808 3.643 7.357 1.00 58.84 90 GLU A CA 1
ATOM 707 C C . GLU A 1 90 ? -26.505 2.871 6.052 1.00 58.84 90 GLU A C 1
ATOM 709 O O . GLU A 1 90 ? -26.448 1.641 6.035 1.00 58.84 90 GLU A O 1
ATOM 714 N N . VAL A 1 91 ? -26.332 3.591 4.936 1.00 57.94 91 VAL A N 1
ATOM 715 C CA . VAL A 1 91 ? -26.046 2.996 3.617 1.00 57.94 91 VAL A CA 1
ATOM 716 C C . VAL A 1 91 ? -24.655 2.364 3.627 1.00 57.94 91 VAL A C 1
ATOM 718 O O . VAL A 1 91 ? -23.689 3.009 4.031 1.00 57.94 91 VAL A O 1
ATOM 721 N N . GLU A 1 92 ? -24.543 1.127 3.133 1.00 59.84 92 GLU A N 1
ATOM 722 C CA . GLU A 1 92 ? -23.269 0.408 3.065 1.00 59.84 92 GLU A CA 1
ATOM 723 C C . GLU A 1 92 ? -22.184 1.246 2.358 1.00 59.84 92 GLU A C 1
ATOM 725 O O . GLU A 1 92 ? -22.420 1.791 1.267 1.00 59.84 92 GLU A O 1
ATOM 730 N N . PRO A 1 93 ? -20.984 1.372 2.953 1.00 63.16 93 PRO A N 1
ATOM 731 C CA . PRO A 1 93 ? -19.908 2.143 2.356 1.00 63.16 93 PRO A CA 1
ATOM 732 C C . PRO A 1 93 ? -19.534 1.561 0.989 1.00 63.16 93 PRO A C 1
ATOM 734 O O . PRO A 1 93 ? -19.249 0.374 0.839 1.00 63.16 93 PRO A O 1
ATOM 737 N N . LYS A 1 94 ? -19.513 2.418 -0.038 1.00 63.00 94 LYS A N 1
ATOM 738 C CA . LYS A 1 94 ? -19.113 2.039 -1.400 1.00 63.00 94 LYS A CA 1
ATOM 739 C C . LYS A 1 94 ? -17.605 1.794 -1.448 1.00 63.00 94 LYS A C 1
ATOM 741 O O . LYS A 1 94 ? -16.833 2.708 -1.743 1.00 63.00 94 LYS A O 1
ATOM 746 N N . VAL A 1 95 ? -17.188 0.561 -1.181 1.00 64.19 95 VAL A N 1
ATOM 747 C CA . VAL A 1 95 ? -15.784 0.148 -1.259 1.00 64.19 95 VAL A CA 1
ATOM 748 C C . VAL A 1 95 ? -15.324 0.167 -2.716 1.00 64.19 95 VAL A C 1
ATOM 750 O O . VAL A 1 95 ? -15.814 -0.581 -3.564 1.00 64.19 95 VAL A O 1
ATOM 753 N N . LYS A 1 96 ? -14.347 1.020 -3.027 1.00 62.56 96 LYS A N 1
ATOM 754 C CA . LYS A 1 96 ? -13.646 0.983 -4.314 1.00 62.56 96 LYS A CA 1
ATOM 755 C C . LYS A 1 96 ? -12.493 0.000 -4.181 1.00 62.56 96 LYS A C 1
ATOM 757 O O . LYS A 1 96 ? -11.426 0.369 -3.704 1.00 62.56 96 LYS A O 1
ATOM 762 N N . ARG A 1 97 ? -12.703 -1.245 -4.615 1.00 63.41 97 ARG A N 1
ATOM 763 C CA . ARG A 1 97 ? -11.630 -2.244 -4.715 1.00 63.41 97 ARG A CA 1
ATOM 764 C C . ARG A 1 97 ? -10.378 -1.632 -5.345 1.00 63.41 97 ARG A C 1
ATOM 766 O O . ARG A 1 97 ? -10.440 -1.111 -6.464 1.00 63.41 97 ARG A O 1
ATOM 773 N N . ARG A 1 98 ? -9.221 -1.799 -4.707 1.00 65.56 98 ARG A N 1
ATOM 774 C CA . ARG A 1 98 ? -7.919 -1.535 -5.325 1.00 65.56 98 ARG A CA 1
ATOM 775 C C . ARG A 1 98 ? -7.575 -2.687 -6.279 1.00 65.56 98 ARG A C 1
ATOM 777 O O . ARG A 1 98 ? -6.651 -3.461 -6.054 1.00 65.56 98 ARG A O 1
ATOM 784 N N . VAL A 1 99 ? -8.346 -2.835 -7.360 1.00 53.12 99 VAL A N 1
ATOM 785 C CA . VAL A 1 99 ? -8.089 -3.865 -8.378 1.00 53.12 99 VAL A CA 1
ATOM 786 C C . VAL A 1 99 ? -6.894 -3.438 -9.221 1.00 53.12 99 VAL A C 1
ATOM 788 O O . VAL A 1 99 ? -6.948 -2.405 -9.884 1.00 53.12 99 VAL A O 1
ATOM 791 N N . GLY A 1 100 ? -5.824 -4.238 -9.226 1.00 60.62 100 GLY A N 1
ATOM 792 C CA . GLY A 1 100 ? -4.812 -4.151 -10.286 1.00 60.62 100 GLY A CA 1
ATOM 793 C C . GLY A 1 100 ? -3.344 -4.344 -9.905 1.00 60.62 100 GLY A C 1
ATOM 794 O O . GLY A 1 100 ? -2.514 -4.295 -10.808 1.00 60.62 100 GLY A O 1
ATOM 795 N N . THR A 1 101 ? -2.978 -4.563 -8.633 1.00 60.66 101 THR A N 1
ATOM 796 C CA . THR A 1 101 ? -1.547 -4.651 -8.246 1.00 60.66 101 THR A CA 1
ATOM 797 C C . THR A 1 101 ? -1.177 -5.793 -7.302 1.00 60.66 101 THR A C 1
ATOM 799 O O . THR A 1 101 ? -0.156 -5.699 -6.627 1.00 60.66 101 THR A O 1
ATOM 802 N N . ALA A 1 102 ? -1.957 -6.873 -7.232 1.00 63.75 102 ALA A N 1
ATOM 803 C CA . ALA A 1 102 ? -1.499 -8.064 -6.521 1.00 63.75 102 ALA A CA 1
ATOM 804 C C . ALA A 1 102 ? -0.369 -8.724 -7.334 1.00 63.75 102 ALA A C 1
ATOM 806 O O . ALA A 1 102 ? -0.597 -9.209 -8.444 1.00 63.75 102 ALA A O 1
ATOM 807 N N . PHE A 1 103 ? 0.856 -8.686 -6.810 1.00 65.69 103 PHE A N 1
ATOM 808 C CA . PHE A 1 103 ? 1.993 -9.442 -7.328 1.00 65.69 103 PHE A CA 1
ATOM 809 C C . PHE A 1 103 ? 2.544 -10.289 -6.184 1.00 65.69 103 PHE A C 1
ATOM 811 O O . PHE A 1 103 ? 2.926 -9.761 -5.142 1.00 65.69 103 PHE A O 1
ATOM 818 N N . THR A 1 104 ? 2.534 -11.602 -6.364 1.00 69.31 104 THR A N 1
ATOM 819 C CA . THR A 1 104 ? 3.075 -12.565 -5.406 1.00 69.31 104 THR A CA 1
ATOM 820 C C . THR A 1 104 ? 4.584 -12.661 -5.599 1.00 69.31 104 THR A C 1
ATOM 822 O O . THR A 1 104 ? 5.052 -12.972 -6.695 1.00 69.31 104 THR A O 1
ATOM 825 N N . PHE A 1 105 ? 5.352 -12.385 -4.548 1.00 67.88 105 PHE A N 1
ATOM 826 C CA . PHE A 1 105 ? 6.799 -12.588 -4.549 1.00 67.88 105 PHE A CA 1
ATOM 827 C C . PHE A 1 105 ? 7.125 -13.976 -3.998 1.00 67.88 105 PHE A C 1
ATOM 829 O O . PHE A 1 105 ? 6.535 -14.396 -3.006 1.00 67.88 105 PHE A O 1
ATOM 836 N N . SER A 1 106 ? 8.068 -14.673 -4.631 1.00 73.00 106 SER A N 1
ATOM 837 C CA . SER A 1 106 ? 8.636 -15.908 -4.087 1.00 73.00 106 SER A CA 1
ATOM 838 C C . SER A 1 106 ? 9.368 -15.595 -2.781 1.00 73.00 106 SER A C 1
ATOM 840 O O . SER A 1 106 ? 10.129 -14.627 -2.723 1.00 73.00 106 SER A O 1
ATOM 842 N N . GLU A 1 107 ? 9.168 -16.420 -1.753 1.00 72.69 107 GLU A N 1
ATOM 843 C CA . GLU A 1 107 ? 9.754 -16.236 -0.415 1.00 72.69 107 GLU A CA 1
ATOM 844 C C . GLU A 1 107 ? 11.294 -16.175 -0.436 1.00 72.69 107 GLU A C 1
ATOM 846 O O . GLU A 1 107 ? 11.931 -15.527 0.391 1.00 72.69 107 GLU A O 1
ATOM 851 N N . GLU A 1 108 ? 11.900 -16.771 -1.462 1.00 67.19 108 GLU A N 1
ATOM 852 C CA . GLU A 1 108 ? 13.338 -16.758 -1.731 1.00 67.19 108 GLU A CA 1
ATOM 853 C C . GLU A 1 108 ? 13.922 -15.352 -1.916 1.00 67.19 108 GLU A C 1
ATOM 855 O O . GLU A 1 108 ? 15.066 -15.128 -1.531 1.00 67.19 108 GLU A O 1
ATOM 860 N N . VAL A 1 109 ? 13.137 -14.381 -2.401 1.00 65.44 109 VAL A N 1
ATOM 861 C CA . VAL A 1 109 ? 13.589 -12.984 -2.563 1.00 65.44 109 VAL A CA 1
ATOM 862 C C . VAL A 1 109 ? 13.868 -12.315 -1.206 1.00 65.44 109 VAL A C 1
ATOM 864 O O . VAL A 1 109 ? 14.618 -11.344 -1.139 1.00 65.44 109 VAL A O 1
ATOM 867 N N . PHE A 1 110 ? 13.300 -12.831 -0.110 1.00 68.94 110 PHE A N 1
ATOM 868 C CA . PHE A 1 110 ? 13.490 -12.283 1.239 1.00 68.94 110 PHE A CA 1
ATOM 869 C C . PHE A 1 110 ? 14.654 -12.918 2.005 1.00 68.94 110 PHE A C 1
ATOM 871 O O . PHE A 1 110 ? 15.042 -12.413 3.063 1.00 68.94 110 PHE A O 1
ATOM 878 N N . LYS A 1 111 ? 15.246 -14.000 1.489 1.00 76.12 111 LYS A N 1
ATOM 879 C CA . LYS A 1 111 ? 16.453 -14.588 2.074 1.00 76.12 111 LYS A CA 1
ATOM 880 C C . LYS A 1 111 ? 17.626 -13.667 1.741 1.00 76.12 111 LYS A C 1
ATOM 882 O O . LYS A 1 111 ? 17.879 -13.401 0.573 1.00 76.12 111 LYS A O 1
ATOM 887 N N . LYS A 1 112 ? 18.338 -13.157 2.752 1.00 70.25 112 LYS A N 1
ATOM 888 C CA . LYS A 1 112 ? 19.561 -12.363 2.545 1.00 70.25 112 LYS A CA 1
ATOM 889 C C . LYS A 1 112 ? 20.734 -13.318 2.304 1.00 70.25 112 LYS A C 1
ATOM 891 O O . LYS A 1 112 ? 21.136 -13.984 3.258 1.00 70.25 112 LYS A O 1
ATOM 896 N N . PRO A 1 113 ? 21.274 -13.431 1.079 1.00 75.56 113 PRO A N 1
ATOM 897 C CA . PRO A 1 113 ? 22.465 -14.239 0.866 1.00 75.56 113 PRO A CA 1
ATOM 898 C C . PRO A 1 113 ? 23.688 -13.557 1.499 1.00 75.56 113 PRO A C 1
ATOM 900 O O . PRO A 1 113 ? 23.749 -12.332 1.590 1.00 75.56 113 PRO A O 1
ATOM 903 N N . ASN A 1 114 ? 24.664 -14.354 1.943 1.00 76.25 114 ASN A N 1
ATOM 904 C CA . ASN A 1 114 ? 25.898 -13.848 2.560 1.00 76.25 114 ASN A CA 1
ATOM 905 C C . ASN A 1 114 ? 26.884 -13.276 1.523 1.00 76.25 114 ASN A C 1
ATOM 907 O O . ASN A 1 114 ? 27.721 -12.435 1.852 1.00 76.25 114 ASN A O 1
ATOM 911 N N . ASP A 1 115 ? 26.757 -13.696 0.261 1.00 87.25 115 ASP A N 1
ATOM 912 C CA . ASP A 1 115 ? 27.647 -13.294 -0.823 1.00 87.25 115 ASP A CA 1
ATOM 913 C C . ASP A 1 115 ? 27.144 -12.034 -1.531 1.00 87.25 115 ASP A C 1
ATOM 915 O O . ASP A 1 115 ? 26.003 -11.957 -1.988 1.00 87.25 115 ASP A O 1
ATOM 919 N N . LYS A 1 116 ? 28.035 -11.051 -1.708 1.00 87.69 116 LYS A N 1
ATOM 920 C CA . LYS A 1 116 ? 27.717 -9.763 -2.357 1.00 87.69 116 LYS A CA 1
ATOM 921 C C . LYS A 1 116 ? 27.192 -9.921 -3.790 1.00 87.69 116 LYS A C 1
ATOM 923 O O . LYS A 1 116 ? 26.361 -9.129 -4.223 1.00 87.69 116 LYS A O 1
ATOM 928 N N . VAL A 1 117 ? 27.682 -10.923 -4.526 1.00 89.50 117 VAL A N 1
ATOM 929 C CA . VAL A 1 117 ? 27.213 -11.238 -5.888 1.00 89.50 117 VAL A CA 1
ATOM 930 C C . VAL A 1 117 ? 25.781 -11.766 -5.841 1.00 89.50 117 VAL A C 1
ATOM 932 O O . VAL A 1 117 ? 24.924 -11.225 -6.532 1.00 89.50 117 VAL A O 1
ATOM 935 N N . ALA A 1 118 ? 25.510 -12.740 -4.971 1.00 89.31 118 ALA A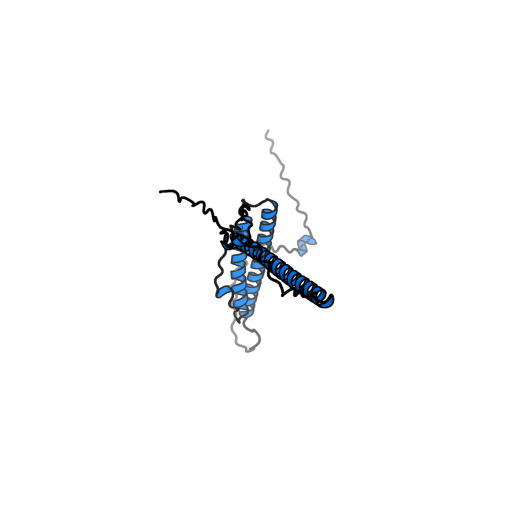 N 1
ATOM 936 C CA . ALA A 1 118 ? 24.179 -13.310 -4.797 1.00 89.31 118 ALA A CA 1
ATOM 937 C C . ALA A 1 118 ? 23.159 -12.262 -4.315 1.00 89.31 118 ALA A C 1
ATOM 939 O O . ALA A 1 118 ? 22.023 -12.259 -4.777 1.00 89.31 118 ALA A O 1
ATOM 940 N N . MET A 1 119 ? 23.560 -11.320 -3.449 1.00 89.50 119 MET A N 1
ATOM 941 C CA . MET A 1 119 ? 22.696 -10.200 -3.038 1.00 89.50 119 MET A CA 1
ATOM 942 C C . MET A 1 119 ? 22.312 -9.303 -4.219 1.00 89.50 119 MET A C 1
ATOM 944 O O . MET A 1 119 ? 21.158 -8.914 -4.366 1.00 89.50 119 MET A O 1
ATOM 948 N N . LEU A 1 120 ? 23.273 -8.966 -5.084 1.00 91.62 120 LEU A N 1
ATOM 949 C CA . LEU A 1 120 ? 22.980 -8.159 -6.269 1.00 91.62 120 LEU A CA 1
ATOM 950 C C . LEU A 1 120 ? 22.116 -8.918 -7.284 1.00 91.62 120 LEU A C 1
ATOM 952 O O . LEU A 1 120 ? 21.323 -8.299 -7.988 1.00 91.62 120 LEU A O 1
ATOM 956 N N . GLU A 1 121 ? 22.244 -10.241 -7.368 1.00 91.75 121 GLU A N 1
ATOM 957 C CA . GLU A 1 121 ? 21.394 -11.080 -8.218 1.00 91.75 121 GLU A CA 1
ATOM 958 C C . GLU A 1 121 ? 19.937 -11.085 -7.745 1.00 91.75 121 GLU A C 1
ATOM 960 O O . GLU A 1 121 ? 19.039 -10.869 -8.565 1.00 91.75 121 GLU A O 1
ATOM 965 N N . THR A 1 122 ? 19.696 -11.245 -6.438 1.00 91.69 122 THR A N 1
ATOM 966 C CA . THR A 1 122 ? 18.341 -11.164 -5.872 1.00 91.69 122 THR A CA 1
ATOM 967 C C . THR A 1 122 ? 17.746 -9.765 -6.042 1.00 91.69 122 THR A C 1
ATOM 969 O O . THR A 1 122 ? 16.586 -9.637 -6.441 1.00 91.69 122 THR A O 1
ATOM 972 N N . ASP A 1 123 ? 18.542 -8.709 -5.842 1.00 92.25 123 ASP A N 1
ATOM 973 C CA . ASP A 1 123 ? 18.122 -7.322 -6.067 1.00 92.25 123 ASP A CA 1
ATOM 974 C C . ASP A 1 123 ? 17.749 -7.058 -7.535 1.00 92.25 123 ASP A C 1
ATOM 976 O O . ASP A 1 123 ? 16.740 -6.402 -7.816 1.00 92.25 123 ASP A O 1
ATOM 980 N N . VAL A 1 124 ? 18.528 -7.582 -8.490 1.00 95.06 124 VAL A N 1
ATOM 981 C CA . VAL A 1 124 ? 18.217 -7.499 -9.926 1.00 95.06 124 VAL A CA 1
ATOM 982 C C . VAL A 1 124 ? 16.898 -8.209 -10.231 1.00 95.06 124 VAL A C 1
ATOM 984 O O . VAL A 1 124 ? 16.053 -7.652 -10.936 1.00 95.06 124 VAL A O 1
ATOM 987 N N . GLU A 1 125 ? 16.676 -9.409 -9.695 1.00 93.12 125 GLU A N 1
ATOM 988 C CA . GLU A 1 125 ? 15.430 -10.148 -9.914 1.00 93.12 125 GLU A CA 1
ATOM 989 C C . GLU A 1 125 ? 14.211 -9.422 -9.324 1.00 93.12 125 GLU A C 1
ATOM 991 O O . GLU A 1 125 ? 13.176 -9.280 -9.988 1.00 93.12 125 GLU A O 1
ATOM 996 N N . LEU A 1 126 ? 14.340 -8.893 -8.107 1.00 93.06 126 LEU A N 1
ATOM 997 C CA . LEU A 1 126 ? 13.310 -8.070 -7.482 1.00 93.06 126 LEU A CA 1
ATOM 998 C C . LEU A 1 126 ? 12.992 -6.844 -8.346 1.00 93.06 126 LEU A C 1
ATOM 1000 O O . LEU A 1 126 ? 11.826 -6.546 -8.622 1.00 93.06 126 LEU A O 1
ATOM 1004 N N . HIS A 1 127 ? 14.018 -6.147 -8.832 1.00 95.00 127 HIS A N 1
ATOM 1005 C CA . HIS A 1 127 ? 13.828 -4.968 -9.665 1.00 95.00 127 HIS A CA 1
ATOM 1006 C C . HIS A 1 127 ? 13.235 -5.281 -11.043 1.00 95.00 127 HIS A C 1
ATOM 1008 O O . HIS A 1 127 ? 12.448 -4.474 -11.542 1.00 95.00 127 HIS A O 1
ATOM 1014 N N . ARG A 1 128 ? 13.492 -6.461 -11.622 1.00 95.69 128 ARG A N 1
ATOM 1015 C CA . ARG A 1 128 ? 12.781 -6.939 -12.824 1.00 95.69 128 ARG A CA 1
ATOM 1016 C C . ARG A 1 128 ? 11.280 -7.055 -12.580 1.00 95.69 128 ARG A C 1
ATOM 1018 O O . ARG A 1 128 ? 10.491 -6.584 -13.399 1.00 95.69 128 ARG A O 1
ATOM 1025 N N . LYS A 1 129 ? 10.877 -7.604 -11.430 1.00 93.88 129 LYS A N 1
ATOM 1026 C CA . LYS A 1 129 ? 9.462 -7.713 -11.029 1.00 93.88 129 LYS A CA 1
ATOM 1027 C C . LYS A 1 129 ? 8.827 -6.330 -10.834 1.00 93.88 129 LYS A C 1
ATOM 1029 O O . LYS A 1 129 ? 7.720 -6.091 -11.317 1.00 93.88 129 LYS A O 1
ATOM 1034 N N . ILE A 1 130 ? 9.547 -5.390 -10.214 1.00 94.19 130 ILE A N 1
ATOM 1035 C CA . ILE A 1 130 ? 9.098 -3.994 -10.055 1.00 94.19 130 ILE A CA 1
ATOM 1036 C C . ILE A 1 130 ? 8.899 -3.314 -11.417 1.00 94.19 130 ILE A C 1
ATOM 1038 O O . ILE A 1 130 ? 7.870 -2.674 -11.627 1.00 94.19 130 ILE A O 1
ATOM 1042 N N . VAL A 1 131 ? 9.844 -3.461 -12.352 1.00 96.62 131 VAL A N 1
ATOM 1043 C CA . VAL A 1 131 ? 9.726 -2.893 -13.706 1.00 96.62 131 VAL A CA 1
ATOM 1044 C C . VAL A 1 131 ? 8.532 -3.497 -14.443 1.00 96.62 131 VAL A C 1
ATOM 1046 O O . VAL A 1 131 ? 7.702 -2.749 -14.953 1.00 96.62 131 VAL A O 1
ATOM 1049 N N . ALA A 1 132 ? 8.371 -4.823 -14.419 1.00 94.44 132 ALA A N 1
ATOM 1050 C CA . ALA A 1 132 ? 7.228 -5.494 -15.038 1.00 94.44 132 ALA A CA 1
ATOM 1051 C C . ALA A 1 132 ? 5.883 -4.999 -14.469 1.00 94.44 132 ALA A C 1
ATOM 1053 O O . ALA A 1 132 ? 4.929 -4.762 -15.215 1.00 94.44 132 ALA A O 1
ATOM 1054 N N . ALA A 1 133 ? 5.799 -4.782 -13.153 1.00 92.19 133 ALA A N 1
ATOM 1055 C CA . ALA A 1 133 ? 4.617 -4.201 -12.519 1.00 92.19 133 ALA A CA 1
ATOM 1056 C C . ALA A 1 133 ? 4.389 -2.737 -12.943 1.00 92.19 133 ALA A C 1
ATOM 1058 O O . ALA A 1 133 ? 3.266 -2.359 -13.288 1.00 92.19 133 ALA A O 1
ATOM 1059 N N . ALA A 1 134 ? 5.446 -1.921 -12.969 1.00 94.31 134 ALA A N 1
ATOM 1060 C CA . ALA A 1 134 ? 5.380 -0.530 -13.409 1.00 94.31 134 ALA A CA 1
ATOM 1061 C C . ALA A 1 134 ? 4.940 -0.413 -14.878 1.00 94.31 134 ALA A C 1
ATOM 1063 O O . ALA A 1 134 ? 4.146 0.467 -15.211 1.00 94.31 134 ALA A O 1
ATOM 1064 N N . GLU A 1 135 ? 5.366 -1.332 -15.748 1.00 94.19 135 GLU A N 1
ATOM 1065 C CA . GLU A 1 135 ? 4.917 -1.394 -17.141 1.00 94.19 135 GLU A CA 1
ATOM 1066 C C . GLU A 1 135 ? 3.424 -1.682 -17.261 1.00 94.19 135 GLU A C 1
ATOM 1068 O O . GLU A 1 135 ? 2.724 -1.008 -18.022 1.00 94.19 135 GLU A O 1
ATOM 1073 N N . ARG A 1 136 ? 2.923 -2.671 -16.507 1.00 92.44 136 ARG A N 1
ATOM 1074 C CA . ARG A 1 136 ? 1.489 -2.992 -16.472 1.00 92.44 136 ARG A CA 1
ATOM 1075 C C . ARG A 1 136 ? 0.677 -1.776 -16.034 1.00 92.44 136 ARG A C 1
ATOM 1077 O O . ARG A 1 136 ? -0.343 -1.472 -16.646 1.00 92.44 136 ARG A O 1
ATOM 1084 N N . LEU A 1 137 ? 1.161 -1.041 -15.033 1.00 90.12 137 LEU A N 1
ATOM 1085 C CA . LEU A 1 137 ? 0.511 0.174 -14.545 1.00 90.12 137 LEU A CA 1
ATOM 1086 C C . LEU A 1 137 ? 0.563 1.324 -15.554 1.00 90.12 137 LEU A C 1
ATOM 1088 O O . LEU A 1 137 ? -0.438 2.019 -15.735 1.00 90.12 137 LEU A O 1
ATOM 1092 N N . ALA A 1 138 ? 1.692 1.535 -16.226 1.00 91.88 138 ALA A N 1
ATOM 1093 C CA . ALA A 1 138 ? 1.830 2.581 -17.236 1.00 91.88 138 ALA A CA 1
ATOM 1094 C C . ALA A 1 138 ? 0.910 2.348 -18.450 1.00 91.88 138 ALA A C 1
ATOM 1096 O O . ALA A 1 138 ? 0.388 3.307 -19.021 1.00 91.88 138 ALA A O 1
ATOM 1097 N N . LYS A 1 139 ? 0.665 1.080 -18.813 1.00 90.56 139 LYS A N 1
ATOM 1098 C CA . LYS A 1 139 ? -0.216 0.673 -19.924 1.00 90.56 139 LYS A CA 1
ATOM 1099 C C . LYS A 1 139 ? -1.711 0.690 -19.566 1.00 90.56 139 LYS A C 1
ATOM 1101 O O . LYS A 1 139 ? -2.550 0.619 -20.464 1.00 90.56 139 LYS A O 1
ATOM 1106 N N . ASP A 1 140 ? -2.060 0.810 -18.286 1.00 88.69 140 ASP A N 1
ATOM 1107 C CA . ASP A 1 140 ? -3.444 0.819 -17.811 1.00 88.69 140 ASP A CA 1
ATOM 1108 C C . ASP A 1 140 ? -4.174 2.134 -18.164 1.00 88.69 140 ASP A C 1
ATOM 1110 O O . ASP A 1 140 ? -3.922 3.210 -17.606 1.00 88.69 140 ASP A O 1
ATOM 1114 N N . LYS A 1 141 ? -5.116 2.029 -19.111 1.00 86.31 141 LYS A N 1
ATOM 1115 C CA . LYS A 1 141 ? -5.900 3.147 -19.666 1.00 86.31 141 LYS A CA 1
ATOM 1116 C C . LYS A 1 141 ? -7.090 3.558 -18.795 1.00 86.31 141 LYS A C 1
ATOM 1118 O O . LYS A 1 141 ? -7.645 4.629 -19.033 1.00 86.31 141 LYS A O 1
ATOM 1123 N N . THR A 1 142 ? -7.464 2.751 -17.799 1.00 86.19 142 THR A N 1
ATOM 1124 C CA . THR A 1 142 ? -8.641 2.992 -16.940 1.00 86.19 142 THR A CA 1
ATOM 1125 C C . THR A 1 142 ? -8.445 4.165 -15.975 1.00 86.19 142 THR A C 1
ATOM 1127 O O . THR A 1 142 ? -9.406 4.725 -15.452 1.00 86.19 142 THR A O 1
ATOM 1130 N N . THR A 1 143 ? -7.194 4.582 -15.759 1.00 85.62 143 THR A N 1
ATOM 1131 C CA . THR A 1 143 ? -6.833 5.640 -14.809 1.00 85.62 143 THR A CA 1
ATOM 1132 C C . THR A 1 143 ? -6.744 7.021 -15.442 1.00 85.62 143 THR A C 1
ATOM 1134 O O . THR A 1 143 ? -6.583 7.160 -16.654 1.00 85.62 143 THR A O 1
ATOM 1137 N N . ASN A 1 144 ? -6.834 8.076 -14.626 1.00 89.06 144 ASN A N 1
ATOM 1138 C CA . ASN A 1 144 ? -6.833 9.457 -15.112 1.00 89.06 144 ASN A CA 1
ATOM 1139 C C . ASN A 1 144 ? -5.496 9.865 -15.787 1.00 89.06 144 ASN A C 1
ATOM 1141 O O . ASN A 1 144 ? -4.437 9.268 -15.578 1.00 89.06 144 ASN A O 1
ATOM 1145 N N . LYS A 1 145 ? -5.521 10.931 -16.602 1.00 92.06 145 LYS A N 1
ATOM 1146 C CA . LYS A 1 145 ? -4.354 11.396 -17.386 1.00 92.06 145 LYS A CA 1
ATOM 1147 C C . LYS A 1 145 ? -3.134 11.739 -16.519 1.00 92.06 145 LYS A C 1
ATOM 1149 O O . LYS A 1 145 ? -2.006 11.494 -16.943 1.00 92.06 145 LYS A O 1
ATOM 1154 N N . SER A 1 146 ? -3.350 12.301 -15.329 1.00 93.50 146 SER A N 1
ATOM 1155 C CA . SER A 1 146 ? -2.275 12.673 -14.398 1.00 93.50 146 SER A CA 1
ATOM 1156 C C . SER A 1 146 ? -1.572 11.438 -13.820 1.00 93.50 146 SER A C 1
ATOM 1158 O O . SER A 1 146 ? -0.346 11.338 -13.868 1.00 93.50 146 SER A O 1
ATOM 1160 N N . VAL A 1 147 ? -2.345 10.442 -13.382 1.00 93.00 147 VAL A N 1
ATOM 1161 C CA . VAL A 1 147 ? -1.849 9.164 -12.861 1.00 93.00 147 VAL A CA 1
ATOM 1162 C C . VAL A 1 147 ? -1.091 8.402 -13.940 1.00 93.00 147 VAL A C 1
ATOM 1164 O O . VAL A 1 147 ? 0.001 7.919 -13.664 1.00 93.00 147 VAL A O 1
ATOM 1167 N N . ARG A 1 148 ? -1.580 8.366 -15.186 1.00 92.31 148 ARG A N 1
ATOM 1168 C CA . ARG A 1 148 ? -0.836 7.743 -16.297 1.00 92.31 148 ARG A CA 1
ATOM 1169 C C . ARG A 1 148 ? 0.519 8.409 -16.538 1.00 92.31 148 ARG A C 1
ATOM 1171 O O . ARG A 1 148 ? 1.524 7.720 -16.679 1.00 92.31 148 ARG A O 1
ATOM 1178 N N . LYS A 1 149 ? 0.575 9.748 -16.522 1.00 94.94 149 LYS A N 1
ATOM 1179 C CA . LYS A 1 149 ? 1.847 10.485 -16.625 1.00 94.94 149 LYS A CA 1
ATOM 1180 C C . LYS A 1 149 ? 2.792 10.159 -15.467 1.00 94.94 149 LYS A C 1
ATOM 1182 O O . LYS A 1 149 ? 3.985 9.998 -15.703 1.00 94.94 149 LYS A O 1
ATOM 1187 N N . LYS A 1 150 ? 2.277 10.056 -14.238 1.00 95.94 150 LYS A N 1
ATOM 1188 C CA . LYS A 1 150 ? 3.069 9.652 -13.069 1.00 95.94 150 LYS A CA 1
ATOM 1189 C C . LYS A 1 150 ? 3.616 8.231 -13.237 1.00 95.94 150 LYS A C 1
ATOM 1191 O O . LYS A 1 150 ? 4.822 8.051 -13.181 1.00 95.94 150 LYS A O 1
ATOM 1196 N N . ARG A 1 151 ? 2.763 7.263 -13.580 1.00 95.75 151 ARG A N 1
ATOM 1197 C CA . ARG A 1 151 ? 3.150 5.859 -13.804 1.00 95.75 151 ARG A CA 1
ATOM 1198 C C . ARG A 1 151 ? 4.194 5.696 -14.912 1.00 95.75 151 ARG A C 1
ATOM 1200 O O . ARG A 1 151 ? 5.083 4.863 -14.787 1.00 95.75 151 ARG A O 1
ATOM 1207 N N . GLN A 1 152 ? 4.142 6.521 -15.961 1.00 96.44 152 GLN A N 1
ATOM 1208 C CA . GLN A 1 152 ? 5.184 6.543 -16.991 1.00 96.44 152 GLN A CA 1
ATOM 1209 C C . GLN A 1 152 ? 6.542 7.001 -16.434 1.00 96.44 152 GLN A C 1
ATOM 1211 O O . GLN A 1 152 ? 7.571 6.430 -16.788 1.00 96.44 152 GLN A O 1
ATOM 1216 N N . LYS A 1 153 ? 6.562 8.015 -15.558 1.00 97.75 153 LYS A N 1
ATOM 1217 C CA . LYS A 1 153 ? 7.791 8.444 -14.869 1.00 97.75 153 LYS A CA 1
ATOM 1218 C C . LYS A 1 153 ? 8.302 7.358 -13.926 1.00 97.75 153 LYS A C 1
ATOM 1220 O O . LYS A 1 153 ? 9.498 7.084 -13.926 1.00 97.75 153 LYS A O 1
ATOM 1225 N N . ASP A 1 154 ? 7.401 6.714 -13.188 1.00 97.00 154 ASP A N 1
ATOM 1226 C CA . ASP A 1 154 ? 7.740 5.625 -12.270 1.00 97.00 154 ASP A CA 1
ATOM 1227 C C . ASP A 1 154 ? 8.367 4.440 -13.025 1.00 97.00 154 ASP A C 1
ATOM 1229 O O . ASP A 1 154 ? 9.381 3.899 -12.591 1.00 97.00 154 ASP A O 1
ATOM 1233 N N . LEU A 1 155 ? 7.835 4.091 -14.204 1.00 97.38 155 LEU A N 1
ATOM 1234 C CA . LEU A 1 155 ? 8.421 3.081 -15.089 1.00 97.38 155 LEU A CA 1
ATOM 1235 C C . LEU A 1 155 ? 9.847 3.450 -15.525 1.00 97.38 155 LEU A C 1
ATOM 1237 O O . LEU A 1 155 ? 10.748 2.610 -15.470 1.00 97.38 155 LEU A O 1
ATOM 1241 N N . ILE A 1 156 ? 10.068 4.698 -15.942 1.00 98.12 156 ILE A N 1
ATOM 1242 C CA . ILE A 1 156 ? 11.397 5.172 -16.354 1.00 98.12 156 ILE A CA 1
ATOM 1243 C C . ILE A 1 156 ? 12.380 5.076 -15.181 1.00 98.12 156 ILE A C 1
ATOM 1245 O O . ILE A 1 156 ? 13.468 4.522 -15.341 1.00 98.12 156 ILE A O 1
ATOM 1249 N N . ALA A 1 157 ? 11.982 5.546 -13.997 1.00 98.19 157 ALA A N 1
ATOM 1250 C CA . ALA A 1 157 ? 12.809 5.495 -12.795 1.00 98.19 157 ALA A CA 1
ATOM 1251 C C . ALA A 1 157 ? 13.142 4.049 -12.382 1.00 98.19 157 ALA A C 1
ATOM 1253 O O . ALA A 1 157 ? 14.301 3.732 -12.109 1.00 98.19 157 ALA A O 1
ATOM 1254 N N . ALA A 1 158 ? 12.152 3.150 -12.397 1.00 97.75 158 ALA A N 1
ATOM 1255 C CA . ALA A 1 158 ? 12.353 1.735 -12.093 1.00 97.75 158 ALA A CA 1
ATOM 1256 C C . ALA A 1 158 ? 13.311 1.066 -13.093 1.00 97.75 158 ALA A C 1
ATOM 1258 O O . ALA A 1 158 ? 14.213 0.333 -12.689 1.00 97.75 158 ALA A O 1
ATOM 1259 N N . THR A 1 159 ? 13.162 1.369 -14.386 1.00 97.94 159 THR A N 1
ATOM 1260 C CA . THR A 1 159 ? 14.027 0.839 -15.453 1.00 97.94 159 THR A CA 1
ATOM 1261 C C . THR A 1 159 ? 15.463 1.333 -15.302 1.00 97.94 159 THR A C 1
ATOM 1263 O O . THR A 1 159 ? 16.408 0.559 -15.445 1.00 97.94 159 THR A O 1
ATOM 1266 N N . GLN A 1 160 ? 15.651 2.616 -14.982 1.00 98.25 160 GLN A N 1
ATOM 1267 C CA . GLN A 1 160 ? 16.976 3.180 -14.738 1.00 98.25 160 GLN A CA 1
ATOM 1268 C C . GLN A 1 160 ? 17.652 2.520 -13.531 1.00 98.25 160 GLN A C 1
ATOM 1270 O O . GLN A 1 160 ? 18.835 2.187 -13.604 1.00 98.25 160 GLN A O 1
ATOM 1275 N N . LYS A 1 161 ? 16.900 2.276 -12.450 1.00 97.94 161 LYS A N 1
ATOM 1276 C CA . LYS A 1 161 ? 17.419 1.578 -11.269 1.00 97.94 161 LYS A CA 1
ATOM 1277 C C . LYS A 1 161 ? 17.835 0.140 -11.592 1.00 97.94 161 LYS A C 1
ATOM 1279 O O . LYS A 1 161 ? 18.929 -0.259 -11.204 1.00 97.94 161 LYS A O 1
ATOM 1284 N N . LEU A 1 162 ? 17.021 -0.600 -12.350 1.00 98.00 162 LEU A N 1
ATOM 1285 C CA . LEU A 1 162 ? 17.361 -1.956 -12.792 1.00 98.00 162 LEU A CA 1
ATOM 1286 C C . LEU A 1 162 ? 18.666 -1.978 -13.606 1.00 98.00 162 LEU A C 1
ATOM 1288 O O . LEU A 1 162 ? 19.556 -2.763 -13.298 1.00 98.00 162 LEU A O 1
ATOM 1292 N N . ARG A 1 163 ? 18.831 -1.059 -14.568 1.00 97.75 163 ARG A N 1
ATOM 1293 C CA . ARG A 1 163 ? 20.077 -0.948 -15.352 1.00 97.75 163 ARG A CA 1
ATOM 1294 C C . ARG A 1 163 ? 21.300 -0.673 -14.478 1.00 97.75 163 ARG A C 1
ATOM 1296 O O . ARG A 1 163 ? 22.366 -1.227 -14.727 1.00 97.75 163 ARG A O 1
ATOM 1303 N N . GLY A 1 164 ? 21.155 0.180 -13.462 1.00 97.56 164 GLY A N 1
ATOM 1304 C CA . GLY A 1 164 ? 22.228 0.460 -12.506 1.00 97.56 164 GLY A CA 1
ATOM 1305 C C . GLY A 1 164 ? 22.667 -0.789 -11.737 1.00 97.56 164 GLY A C 1
ATOM 1306 O O . GLY A 1 164 ? 23.865 -1.029 -11.593 1.00 97.56 164 GLY A O 1
ATOM 1307 N N . LEU A 1 165 ? 21.709 -1.613 -11.303 1.00 96.75 165 LEU A N 1
ATOM 1308 C CA . LEU A 1 165 ? 21.981 -2.877 -10.615 1.00 96.75 165 LEU A CA 1
ATOM 1309 C C . LEU A 1 165 ? 22.635 -3.910 -11.541 1.00 96.75 165 LEU A C 1
ATOM 1311 O O . LEU A 1 165 ? 23.632 -4.518 -11.160 1.00 96.75 165 LEU A O 1
ATOM 1315 N N . GLU A 1 166 ? 22.147 -4.060 -12.775 1.00 96.50 166 GLU A N 1
ATOM 1316 C CA . GLU A 1 166 ? 22.728 -4.977 -13.770 1.00 96.50 166 GLU A CA 1
ATOM 1317 C C . GLU A 1 166 ? 24.171 -4.593 -14.136 1.00 96.50 166 GLU A C 1
ATOM 1319 O O . GLU A 1 166 ? 25.042 -5.461 -14.270 1.00 96.50 166 GLU A O 1
ATOM 1324 N N . LEU A 1 167 ? 24.457 -3.291 -14.232 1.00 96.56 167 LEU A N 1
ATOM 1325 C CA . LEU A 1 167 ? 25.812 -2.785 -14.437 1.00 96.56 167 LEU A CA 1
ATOM 1326 C C . LEU A 1 167 ? 26.713 -3.079 -13.229 1.00 96.56 167 LEU A C 1
ATOM 1328 O O . LEU A 1 167 ? 27.848 -3.526 -13.405 1.00 96.56 167 LEU A O 1
ATOM 1332 N N . GLY A 1 168 ? 26.213 -2.853 -12.011 1.00 95.12 168 GLY A N 1
ATOM 1333 C CA . GLY A 1 168 ? 26.929 -3.162 -10.772 1.00 95.12 168 GLY A CA 1
ATOM 1334 C C . GLY A 1 168 ? 27.277 -4.647 -10.657 1.00 95.12 168 GLY A C 1
ATOM 1335 O O . GLY A 1 168 ? 28.428 -4.987 -10.383 1.00 95.12 168 GLY A O 1
ATOM 1336 N N . LEU A 1 169 ? 26.317 -5.523 -10.9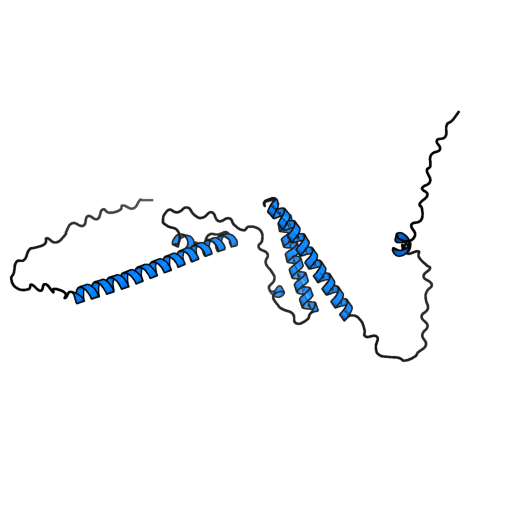61 1.00 93.94 169 LEU A N 1
ATOM 1337 C CA . LEU A 1 169 ? 26.507 -6.972 -10.984 1.00 93.94 169 LEU A CA 1
ATOM 1338 C C . LEU A 1 169 ? 27.555 -7.389 -12.027 1.00 93.94 169 LEU A C 1
ATOM 1340 O O . LEU A 1 169 ? 28.460 -8.166 -11.726 1.00 93.94 169 LEU A O 1
ATOM 1344 N N . SER A 1 170 ? 27.475 -6.828 -13.236 1.00 93.12 170 SER A N 1
ATOM 1345 C CA . SER A 1 170 ? 28.440 -7.098 -14.310 1.00 93.12 170 SER A CA 1
ATOM 1346 C C . SER A 1 170 ? 29.856 -6.667 -13.921 1.00 93.12 170 SER A C 1
ATOM 1348 O O . SER A 1 170 ? 30.807 -7.429 -14.092 1.00 93.12 170 SER A O 1
ATOM 1350 N N . LYS A 1 171 ? 30.006 -5.473 -13.332 1.00 94.12 171 LYS A N 1
ATOM 1351 C CA . LYS A 1 171 ? 31.294 -4.967 -12.842 1.00 94.12 171 LYS A CA 1
ATOM 1352 C C . LYS A 1 171 ? 31.881 -5.876 -11.763 1.00 94.12 171 LYS A C 1
ATOM 1354 O O . LYS A 1 171 ? 33.074 -6.165 -11.813 1.00 94.12 171 LYS A O 1
ATOM 1359 N N . LEU A 1 172 ? 31.054 -6.336 -10.823 1.00 90.44 172 LEU A N 1
ATOM 1360 C CA . LEU A 1 172 ? 31.494 -7.205 -9.735 1.00 90.44 172 LEU A CA 1
ATOM 1361 C C . LEU A 1 172 ? 31.978 -8.567 -10.258 1.00 90.44 172 LEU A C 1
ATOM 1363 O O . LEU A 1 172 ? 33.060 -9.016 -9.880 1.00 90.44 172 LEU A O 1
ATOM 1367 N N . ARG A 1 173 ? 31.233 -9.173 -11.193 1.00 89.69 173 ARG A N 1
ATOM 1368 C CA . ARG A 1 173 ? 31.622 -10.428 -11.860 1.00 89.69 173 ARG A CA 1
ATOM 1369 C C . ARG A 1 173 ? 32.946 -10.295 -12.619 1.00 89.69 173 ARG A C 1
ATOM 1371 O O . ARG A 1 173 ? 33.803 -11.163 -12.502 1.00 89.69 173 ARG A O 1
ATOM 1378 N N . LEU A 1 174 ? 33.152 -9.186 -13.334 1.00 88.12 174 LEU A N 1
ATOM 1379 C CA . LEU A 1 174 ? 34.414 -8.915 -14.035 1.00 88.12 174 LEU A CA 1
ATOM 1380 C C . LEU A 1 174 ? 35.588 -8.693 -13.072 1.00 88.12 174 LEU A C 1
ATOM 1382 O O . LEU A 1 174 ? 36.691 -9.162 -13.341 1.00 88.12 174 LEU A O 1
ATOM 1386 N N . SER A 1 175 ? 35.374 -8.001 -11.947 1.00 86.19 175 SER A N 1
ATOM 1387 C CA . SER A 1 175 ? 36.429 -7.803 -10.943 1.00 86.19 175 SER A CA 1
ATOM 1388 C C . SER A 1 175 ? 36.808 -9.085 -10.202 1.00 86.19 175 SER A C 1
ATOM 1390 O O . SER A 1 175 ? 37.963 -9.225 -9.825 1.00 86.19 175 SER A O 1
ATOM 1392 N N . ALA A 1 176 ? 35.873 -10.025 -10.038 1.00 78.44 176 ALA A N 1
ATOM 1393 C CA . ALA A 1 176 ? 36.139 -11.329 -9.432 1.00 78.44 176 ALA A CA 1
ATOM 1394 C C . ALA A 1 176 ? 36.883 -12.300 -10.374 1.00 78.44 176 ALA A C 1
ATOM 1396 O O . ALA A 1 176 ? 37.413 -13.303 -9.913 1.00 78.44 176 ALA A O 1
ATOM 1397 N N . SER A 1 177 ? 36.924 -12.012 -11.682 1.00 68.19 177 SER A N 1
ATOM 1398 C CA . SER A 1 177 ? 37.504 -12.885 -12.716 1.00 68.19 177 SER A CA 1
ATOM 1399 C C . SER A 1 177 ? 38.892 -12.447 -13.210 1.00 68.19 177 SER A C 1
ATOM 1401 O O . SER A 1 177 ? 39.426 -13.071 -14.129 1.00 68.19 177 SER A O 1
ATOM 1403 N N . LYS A 1 178 ? 39.489 -11.377 -12.666 1.00 62.38 178 LYS A N 1
ATOM 1404 C CA . LYS A 1 178 ? 40.872 -11.010 -13.013 1.00 62.38 178 LYS A CA 1
ATOM 1405 C C . LYS A 1 178 ? 41.849 -11.939 -12.277 1.00 62.38 178 LYS A C 1
ATOM 1407 O O . LYS A 1 178 ? 41.819 -11.933 -11.050 1.00 62.38 178 LYS A O 1
ATOM 1412 N N . PRO A 1 179 ? 42.721 -12.694 -12.975 1.00 51.72 179 PRO A N 1
ATOM 1413 C CA . PRO A 1 179 ? 43.864 -13.312 -12.319 1.00 51.72 179 PRO A CA 1
ATOM 1414 C C . PRO A 1 179 ? 44.817 -12.203 -11.860 1.00 51.72 179 PRO A C 1
ATOM 1416 O O . PRO A 1 179 ? 45.080 -11.256 -12.608 1.00 51.72 179 PRO A O 1
ATOM 1419 N N . ASP A 1 180 ? 45.311 -12.311 -10.631 1.00 46.19 180 ASP A N 1
ATOM 1420 C CA . ASP A 1 180 ? 46.379 -11.459 -10.112 1.00 46.19 180 ASP A CA 1
ATOM 1421 C C . ASP A 1 180 ? 47.628 -11.655 -10.986 1.00 46.19 180 ASP A C 1
ATOM 1423 O O . ASP A 1 180 ? 48.319 -12.668 -10.900 1.00 46.19 180 ASP A O 1
ATOM 1427 N N . ILE A 1 181 ? 47.931 -10.696 -11.863 1.00 54.03 181 ILE A N 1
ATOM 1428 C CA . ILE A 1 181 ? 49.251 -10.607 -12.501 1.00 54.03 181 ILE A CA 1
ATOM 1429 C C . ILE A 1 181 ? 50.139 -9.833 -11.528 1.00 54.03 181 ILE A C 1
ATOM 1431 O O . ILE A 1 181 ? 50.434 -8.655 -11.708 1.00 54.03 181 ILE A O 1
ATOM 1435 N N . SER A 1 182 ? 50.514 -10.495 -10.437 1.00 51.50 182 SER A N 1
ATOM 1436 C CA . SER A 1 182 ? 51.557 -10.018 -9.529 1.00 51.50 182 SER A CA 1
ATOM 1437 C C . SER A 1 182 ? 52.241 -11.170 -8.798 1.00 51.50 182 SER A C 1
ATOM 1439 O O . SER A 1 182 ? 52.414 -11.129 -7.587 1.00 51.50 182 SER A O 1
ATOM 1441 N N . SER A 1 183 ? 52.651 -12.207 -9.523 1.00 49.62 183 SER A N 1
ATOM 1442 C CA . SER A 1 183 ? 53.746 -13.078 -9.089 1.00 49.62 183 SER A CA 1
ATOM 1443 C C . SER A 1 183 ? 54.168 -13.976 -10.242 1.00 49.62 183 SER A C 1
ATOM 1445 O O . SER A 1 183 ? 53.375 -14.806 -10.684 1.00 49.62 183 SER A O 1
ATOM 1447 N N . SER A 1 184 ? 55.401 -13.757 -10.701 1.00 39.56 184 SER A N 1
ATOM 1448 C CA . SER A 1 184 ? 56.336 -14.712 -11.318 1.00 39.56 184 SER A CA 1
ATOM 1449 C C . SER A 1 184 ? 56.993 -14.109 -12.553 1.00 39.56 184 SER A C 1
ATOM 1451 O O . SER A 1 184 ? 56.561 -14.278 -13.690 1.00 39.56 184 SER A O 1
ATOM 1453 N N . VAL A 1 185 ? 58.084 -13.393 -12.285 1.00 44.94 185 VAL A N 1
ATOM 1454 C CA . VAL A 1 185 ? 59.260 -13.466 -13.144 1.00 44.94 185 VAL A CA 1
ATOM 1455 C C . VAL A 1 185 ? 59.706 -14.928 -13.185 1.00 44.94 185 VAL A C 1
ATOM 1457 O O . VAL A 1 185 ? 59.996 -15.493 -12.140 1.00 44.94 185 VAL A O 1
ATOM 1460 N N . ASP A 1 186 ? 59.727 -15.543 -14.362 1.00 36.97 186 ASP A N 1
ATOM 1461 C CA . ASP A 1 186 ? 60.870 -16.369 -14.744 1.00 36.97 186 ASP A CA 1
ATOM 1462 C C . ASP A 1 186 ? 60.905 -16.574 -16.258 1.00 36.97 186 ASP A C 1
ATOM 1464 O O . ASP A 1 186 ? 59.886 -16.792 -16.917 1.00 36.97 186 ASP A O 1
ATOM 1468 N N . GLY A 1 187 ? 62.099 -16.406 -16.817 1.00 45.19 187 GLY A N 1
ATOM 1469 C CA . GLY A 1 187 ? 62.331 -16.425 -18.250 1.00 45.19 187 GLY A CA 1
ATOM 1470 C C . GLY A 1 187 ? 62.196 -17.826 -18.830 1.00 45.19 187 GLY A C 1
ATOM 1471 O O . GLY A 1 187 ? 62.788 -18.777 -18.331 1.00 45.19 187 GLY A O 1
ATOM 1472 N N . SER A 1 188 ? 61.481 -17.940 -19.947 1.00 37.94 188 SER A N 1
ATOM 1473 C CA . SER A 1 188 ? 61.706 -18.982 -20.948 1.00 37.94 188 SER A CA 1
ATOM 1474 C C . SER A 1 188 ? 61.144 -18.542 -22.295 1.00 37.94 188 SER A C 1
ATOM 1476 O O . SER A 1 188 ? 60.010 -18.093 -22.428 1.00 37.94 188 SER A O 1
ATOM 1478 N N . ASN A 1 189 ? 62.022 -18.637 -23.281 1.00 49.00 189 ASN A N 1
ATOM 1479 C CA . ASN A 1 189 ? 61.884 -18.274 -24.679 1.00 49.00 189 ASN A CA 1
ATOM 1480 C C . ASN A 1 189 ? 60.650 -18.940 -25.330 1.00 49.00 189 ASN A C 1
ATOM 1482 O O . ASN A 1 189 ? 60.597 -20.162 -25.440 1.00 49.00 189 ASN A O 1
ATOM 1486 N N . GLY A 1 190 ? 59.678 -18.144 -25.781 1.00 38.75 190 GLY A N 1
ATOM 1487 C CA . GLY A 1 190 ? 58.484 -18.616 -26.488 1.00 38.75 190 GLY A CA 1
ATOM 1488 C C . GLY A 1 190 ? 57.888 -17.486 -27.320 1.00 38.75 190 GLY A C 1
ATOM 1489 O O . GLY A 1 190 ? 57.105 -16.685 -26.820 1.00 38.75 190 GLY A O 1
ATOM 1490 N N . GLY A 1 191 ? 58.326 -17.370 -28.574 1.00 34.19 191 GLY A N 1
ATOM 1491 C CA . GLY A 1 191 ? 57.920 -16.296 -29.476 1.00 34.19 191 GLY A CA 1
ATOM 1492 C C . GLY A 1 191 ? 56.413 -16.287 -29.738 1.00 34.19 191 GLY A C 1
ATOM 1493 O O . GLY A 1 191 ? 55.856 -17.257 -30.246 1.00 34.19 191 GLY A O 1
ATOM 1494 N N . CYS A 1 192 ? 55.761 -15.158 -29.457 1.00 35.22 192 CYS A N 1
ATOM 1495 C CA . CYS A 1 192 ? 54.432 -14.870 -29.982 1.00 35.22 192 CYS A CA 1
ATOM 1496 C C . CYS A 1 192 ? 54.551 -14.604 -31.487 1.00 35.22 192 CYS A C 1
ATOM 1498 O O . CYS A 1 192 ? 54.957 -13.518 -31.905 1.00 35.22 192 CYS A O 1
ATOM 1500 N N . GLN A 1 193 ? 54.204 -15.594 -32.309 1.00 36.22 193 GLN A N 1
ATOM 1501 C CA . GLN A 1 193 ? 53.929 -15.363 -33.722 1.00 36.22 193 GLN A CA 1
ATOM 1502 C C . GLN A 1 193 ? 52.687 -14.471 -33.823 1.00 36.22 193 GLN A C 1
ATOM 1504 O O . GLN A 1 193 ? 51.569 -14.903 -33.558 1.00 36.22 193 GLN A O 1
ATOM 1509 N N . TYR A 1 194 ? 52.886 -13.205 -34.186 1.00 39.81 194 TYR A N 1
ATOM 1510 C CA . TYR A 1 194 ? 51.803 -12.384 -34.710 1.00 39.81 194 TYR A CA 1
ATOM 1511 C C . TYR A 1 194 ? 51.434 -12.949 -36.080 1.00 39.81 194 TYR A C 1
ATOM 1513 O O . TYR A 1 194 ? 52.148 -12.723 -37.058 1.00 39.81 194 TYR A O 1
ATOM 1521 N N . GLU A 1 195 ? 50.322 -13.679 -36.167 1.00 42.09 195 GLU A N 1
ATOM 1522 C CA . GLU A 1 195 ? 49.682 -13.853 -37.463 1.00 42.09 195 GLU A CA 1
ATOM 1523 C C . GLU A 1 195 ? 49.283 -12.470 -37.978 1.00 42.09 195 GLU A C 1
ATOM 1525 O O . GLU A 1 195 ? 48.618 -11.681 -37.300 1.00 42.09 195 GLU A O 1
ATOM 1530 N N . ASN A 1 196 ? 49.755 -12.163 -39.183 1.00 54.47 196 ASN A N 1
ATOM 1531 C CA . ASN A 1 196 ? 49.483 -10.932 -39.900 1.00 54.47 196 ASN A CA 1
ATOM 1532 C C . ASN A 1 196 ? 48.015 -10.954 -40.355 1.00 54.47 196 ASN A C 1
ATOM 1534 O O . ASN A 1 196 ? 47.697 -11.209 -41.516 1.00 54.47 196 ASN A O 1
ATOM 1538 N N . ILE A 1 197 ? 47.091 -10.737 -39.419 1.00 52.22 197 ILE A N 1
ATOM 1539 C CA . ILE A 1 197 ? 45.699 -10.459 -39.745 1.00 52.22 197 ILE A CA 1
ATOM 1540 C C . ILE A 1 197 ? 45.711 -9.047 -40.316 1.00 52.22 197 ILE A C 1
ATOM 1542 O O . ILE A 1 197 ? 45.759 -8.060 -39.581 1.00 52.22 197 ILE A O 1
ATOM 1546 N N . GLY A 1 198 ? 45.763 -8.980 -41.648 1.00 45.84 198 GLY A N 1
ATOM 1547 C CA . GLY A 1 198 ? 45.820 -7.738 -42.402 1.00 45.84 198 GLY A CA 1
ATOM 1548 C C . GLY A 1 198 ? 44.834 -6.711 -41.856 1.00 45.84 198 GLY A C 1
ATOM 1549 O O . GLY A 1 198 ? 43.703 -7.049 -41.502 1.00 45.84 198 GLY A O 1
ATOM 1550 N N . TYR A 1 199 ? 45.294 -5.461 -41.784 1.00 48.12 199 TYR A N 1
ATOM 1551 C CA . TYR A 1 199 ? 44.538 -4.279 -41.379 1.00 48.12 199 TYR A CA 1
ATOM 1552 C C . TYR A 1 199 ? 43.167 -4.252 -42.081 1.00 48.12 199 TYR A C 1
ATOM 1554 O O . TYR A 1 199 ? 43.003 -3.719 -43.178 1.00 48.12 199 TYR A O 1
ATOM 1562 N N . LYS A 1 200 ? 42.143 -4.838 -41.459 1.00 58.66 200 LYS A N 1
ATOM 1563 C CA . LYS A 1 200 ? 40.755 -4.603 -41.846 1.00 58.66 200 LYS A CA 1
ATOM 1564 C C . LYS A 1 200 ? 40.415 -3.243 -41.271 1.00 58.66 200 LYS A C 1
ATOM 1566 O O . LYS A 1 200 ? 40.306 -3.108 -40.058 1.00 58.66 200 LYS A O 1
ATOM 1571 N N . SER A 1 201 ? 40.325 -2.245 -42.150 1.00 55.66 201 SER A N 1
ATOM 1572 C CA . SER A 1 201 ? 39.947 -0.863 -41.838 1.00 55.66 201 SER A CA 1
ATOM 1573 C C . SER A 1 201 ? 38.722 -0.839 -40.914 1.00 55.66 201 SER A C 1
ATOM 1575 O O . SER A 1 201 ? 37.583 -0.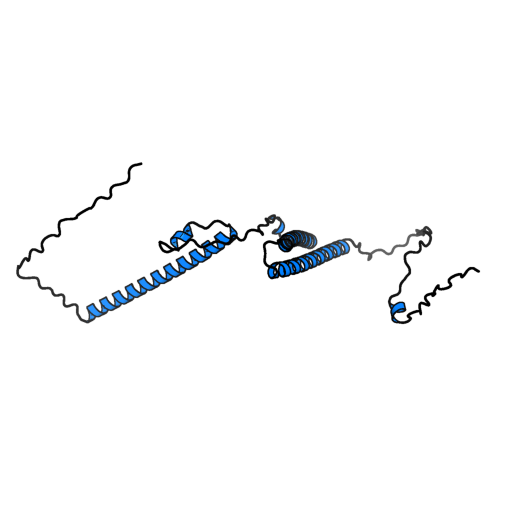993 -41.353 1.00 55.66 201 SER A O 1
ATOM 1577 N N . CYS A 1 202 ? 38.960 -0.718 -39.608 1.00 52.16 202 CYS A N 1
ATOM 1578 C CA . CYS A 1 202 ? 37.924 -0.667 -38.593 1.00 52.16 202 CYS A CA 1
ATOM 1579 C C . CYS A 1 202 ? 37.623 0.798 -38.289 1.00 52.16 202 CYS A C 1
ATOM 1581 O O . CYS A 1 202 ? 38.269 1.413 -37.453 1.00 52.16 202 CYS A O 1
ATOM 1583 N N . ALA A 1 203 ? 36.610 1.326 -38.982 1.00 57.44 203 ALA A N 1
ATOM 1584 C CA . ALA A 1 203 ? 36.005 2.641 -38.769 1.00 57.44 203 ALA A CA 1
ATOM 1585 C C . ALA A 1 203 ? 36.952 3.849 -38.947 1.00 57.44 203 ALA A C 1
ATOM 1587 O O . ALA A 1 203 ? 38.081 3.891 -38.468 1.00 57.44 203 ALA A O 1
ATOM 1588 N N . SER A 1 204 ? 36.478 4.908 -39.613 1.00 58.22 204 SER A N 1
ATOM 1589 C CA . SER A 1 204 ? 37.196 6.187 -39.595 1.00 58.22 204 SER A CA 1
ATOM 1590 C C . SER A 1 204 ? 37.404 6.615 -38.145 1.00 58.22 204 SER A C 1
ATOM 1592 O O . SER A 1 204 ? 36.433 6.918 -37.450 1.00 58.22 204 SER A O 1
ATOM 1594 N N . TYR A 1 205 ? 38.661 6.664 -37.703 1.00 54.97 205 TYR A N 1
ATOM 1595 C CA . TYR A 1 205 ? 39.053 7.273 -36.440 1.00 54.97 205 TYR A CA 1
ATOM 1596 C C . TYR A 1 205 ? 38.620 8.744 -36.454 1.00 54.97 205 TYR A C 1
ATOM 1598 O O . TYR A 1 205 ? 39.307 9.632 -36.958 1.00 54.97 205 TYR A O 1
ATOM 1606 N N . LYS A 1 206 ? 37.414 9.006 -35.950 1.00 57.22 206 LYS A N 1
ATOM 1607 C CA . LYS A 1 206 ? 36.884 10.350 -35.748 1.00 57.22 206 LYS A CA 1
ATOM 1608 C C . LYS A 1 206 ? 37.349 10.824 -34.378 1.00 57.22 206 LYS A C 1
ATOM 1610 O O . LYS A 1 206 ? 36.671 10.630 -33.376 1.00 57.22 206 LYS A O 1
ATOM 1615 N N . SER A 1 207 ? 38.522 11.450 -34.346 1.00 54.91 207 SER A N 1
ATOM 1616 C CA . SER A 1 207 ? 38.985 12.204 -33.180 1.00 54.91 207 SER A CA 1
ATOM 1617 C C . SER A 1 207 ? 38.028 13.372 -32.915 1.00 54.91 207 SER A C 1
ATOM 1619 O O . SER A 1 207 ? 37.928 14.297 -33.726 1.00 54.91 207 SER A O 1
ATOM 1621 N N . THR A 1 208 ? 37.329 13.338 -31.780 1.00 66.50 208 THR A N 1
ATOM 1622 C CA . THR A 1 208 ? 36.465 14.437 -31.313 1.00 66.50 208 THR A CA 1
ATOM 1623 C C . THR A 1 208 ? 37.266 15.721 -31.106 1.00 66.50 208 THR A C 1
ATOM 1625 O O . THR A 1 208 ? 36.805 16.791 -31.488 1.00 66.50 208 THR A O 1
ATOM 1628 N N . TYR A 1 209 ? 38.510 15.609 -30.627 1.00 69.06 209 TYR A N 1
ATOM 1629 C CA . TYR A 1 209 ? 39.431 16.737 -30.462 1.00 69.06 209 TYR A CA 1
ATOM 1630 C C . TYR A 1 209 ? 39.727 17.457 -31.785 1.00 69.06 209 TYR A C 1
ATOM 1632 O O . TYR A 1 209 ? 39.808 18.684 -31.829 1.00 69.06 209 TYR A O 1
ATOM 1640 N N . ARG A 1 210 ? 39.864 16.710 -32.888 1.00 66.94 210 ARG A N 1
ATOM 1641 C CA . ARG A 1 210 ? 40.118 17.309 -34.205 1.00 66.94 210 ARG A CA 1
ATOM 1642 C C . ARG A 1 210 ? 38.871 18.003 -34.762 1.00 66.94 210 ARG A C 1
ATOM 1644 O O . ARG A 1 210 ? 39.005 19.050 -35.382 1.00 66.94 210 ARG A O 1
ATOM 1651 N N . GLN A 1 211 ? 37.675 17.465 -34.504 1.00 64.25 211 GLN A N 1
ATOM 1652 C CA . GLN A 1 211 ? 36.409 18.062 -34.957 1.00 64.25 211 GLN A CA 1
ATOM 1653 C C . GLN A 1 211 ? 36.097 19.394 -34.275 1.00 64.25 211 GLN A C 1
ATOM 1655 O O . GLN A 1 211 ? 35.559 20.286 -34.923 1.00 64.25 211 GLN A O 1
ATOM 1660 N N . THR A 1 212 ? 36.443 19.544 -32.995 1.00 70.25 212 THR A N 1
ATOM 1661 C CA . THR A 1 212 ? 36.167 20.782 -32.253 1.00 70.25 212 THR A CA 1
ATOM 1662 C C . THR A 1 212 ? 37.169 21.893 -32.545 1.00 70.25 212 THR A C 1
ATOM 1664 O O . THR A 1 212 ? 36.811 23.058 -32.436 1.00 70.25 212 THR A O 1
ATOM 1667 N N . ASN A 1 213 ? 38.411 21.551 -32.910 1.00 72.06 213 ASN A N 1
ATOM 1668 C CA . ASN A 1 213 ? 39.499 22.530 -33.026 1.00 72.06 213 ASN A CA 1
ATOM 1669 C C . ASN A 1 213 ? 39.939 22.819 -34.471 1.00 72.06 213 ASN A C 1
ATOM 1671 O O . ASN A 1 213 ? 40.537 23.860 -34.719 1.00 72.06 213 ASN A O 1
ATOM 1675 N N . PHE A 1 214 ? 39.642 21.933 -35.429 1.00 69.69 214 PHE A N 1
ATOM 1676 C CA . PHE A 1 214 ? 40.001 22.110 -36.843 1.00 69.69 214 PHE A CA 1
ATOM 1677 C C . PHE A 1 214 ? 38.854 21.666 -37.768 1.00 69.69 214 PHE A C 1
ATOM 1679 O O . PHE A 1 214 ? 38.977 20.645 -38.456 1.00 69.69 214 PHE A O 1
ATOM 1686 N N . PRO A 1 215 ? 37.719 22.388 -37.789 1.00 66.44 215 PRO A N 1
ATOM 1687 C CA . PRO A 1 215 ? 36.628 22.082 -38.705 1.00 66.44 215 PRO A CA 1
ATOM 1688 C C . PRO A 1 215 ? 37.100 22.290 -40.152 1.00 66.44 215 PRO A C 1
ATOM 1690 O O . PRO A 1 215 ? 37.368 23.407 -40.585 1.00 66.44 215 PRO A O 1
ATOM 1693 N N . THR A 1 216 ? 37.234 21.205 -40.915 1.00 68.44 216 THR A N 1
ATOM 1694 C CA . THR A 1 216 ? 37.554 21.275 -42.346 1.00 68.44 216 THR A CA 1
ATOM 1695 C C . THR A 1 216 ? 36.331 21.752 -43.126 1.00 68.44 216 THR A C 1
ATOM 1697 O O . THR A 1 216 ? 35.247 21.187 -42.974 1.00 68.44 216 THR A O 1
ATOM 1700 N N . LEU A 1 217 ? 36.506 22.768 -43.974 1.00 50.66 217 LEU A N 1
ATOM 1701 C CA . LEU A 1 217 ? 35.467 23.283 -44.865 1.00 50.66 217 LEU A CA 1
ATOM 1702 C C . LEU A 1 217 ? 35.032 22.192 -45.855 1.00 50.66 217 LEU A C 1
ATOM 1704 O O . LEU A 1 217 ? 35.782 21.814 -46.752 1.00 50.66 217 LEU A O 1
ATOM 1708 N N . ASN A 1 218 ? 33.811 21.686 -45.688 1.00 50.81 218 ASN A N 1
ATOM 1709 C CA . ASN A 1 218 ? 33.147 20.844 -46.678 1.00 50.81 218 ASN A CA 1
ATOM 1710 C C . ASN A 1 218 ? 32.755 21.724 -47.875 1.00 50.81 218 ASN A C 1
ATOM 1712 O O . ASN A 1 218 ? 31.717 22.386 -47.849 1.00 50.81 218 ASN A O 1
ATOM 1716 N N . VAL A 1 219 ? 33.570 21.731 -48.929 1.00 43.62 219 VAL A N 1
ATOM 1717 C CA . VAL A 1 219 ? 33.147 22.245 -50.237 1.00 43.62 219 VAL A CA 1
ATOM 1718 C C . VAL A 1 219 ? 32.225 21.190 -50.845 1.00 43.62 219 VAL A C 1
ATOM 1720 O O . VAL A 1 219 ? 32.667 20.188 -51.402 1.00 43.62 219 VAL A O 1
ATOM 1723 N N . SER A 1 220 ? 30.922 21.379 -50.653 1.00 45.50 220 SER A N 1
ATOM 1724 C CA . SER A 1 220 ? 29.898 20.613 -51.354 1.00 45.50 220 SER A CA 1
ATOM 1725 C C . SER A 1 220 ? 29.871 21.077 -52.810 1.00 45.50 220 SER A C 1
ATOM 1727 O O . SER A 1 220 ? 29.619 22.241 -53.106 1.00 45.50 220 SER A O 1
ATOM 1729 N N . LEU A 1 221 ? 30.183 20.150 -53.715 1.00 42.44 221 LEU A N 1
ATOM 1730 C CA . LEU A 1 221 ? 30.019 20.298 -55.155 1.00 42.44 221 LEU A CA 1
ATOM 1731 C C . LEU A 1 221 ? 28.543 20.575 -55.474 1.00 42.44 221 LEU A C 1
ATOM 1733 O O . LEU A 1 221 ? 27.692 19.693 -55.350 1.00 42.44 221 LEU A O 1
ATOM 1737 N N . SER A 1 222 ? 28.244 21.796 -55.905 1.00 41.94 222 SER A N 1
ATOM 1738 C CA . SER A 1 222 ? 27.012 22.135 -56.607 1.00 41.94 222 SER A CA 1
ATOM 1739 C C . SER A 1 222 ? 27.070 21.554 -58.022 1.00 41.94 222 SER A C 1
ATOM 1741 O O . SER A 1 222 ? 27.581 22.166 -58.955 1.00 41.94 222 SER A O 1
ATOM 1743 N N . ASN A 1 223 ? 26.524 20.350 -58.199 1.00 44.44 223 ASN A N 1
ATOM 1744 C CA . ASN A 1 223 ? 26.187 19.848 -59.528 1.00 44.44 223 ASN A CA 1
ATOM 1745 C C . ASN A 1 223 ? 24.954 20.603 -60.040 1.00 44.44 223 ASN A C 1
ATOM 1747 O O . ASN A 1 223 ? 23.824 20.344 -59.631 1.00 44.44 223 ASN A O 1
ATOM 1751 N N . SER A 1 224 ? 25.171 21.549 -60.945 1.00 49.31 224 SER A N 1
ATOM 1752 C CA . SER A 1 224 ? 24.128 22.132 -61.787 1.00 49.31 224 SER A CA 1
ATOM 1753 C C . SER A 1 224 ? 24.742 22.486 -63.132 1.00 49.31 224 SER A C 1
ATOM 1755 O O . SER A 1 224 ? 25.267 23.576 -63.312 1.00 49.31 224 SER A O 1
ATOM 1757 N N . PHE A 1 225 ? 24.682 21.552 -64.079 1.00 42.38 225 PHE A N 1
ATOM 1758 C CA . PHE A 1 225 ? 24.777 21.888 -65.495 1.00 42.38 225 PHE A CA 1
ATOM 1759 C C . PHE A 1 225 ? 23.777 21.025 -66.263 1.00 42.38 225 PHE A C 1
ATOM 1761 O O . PHE A 1 225 ? 23.972 19.829 -66.474 1.00 42.38 225 PHE A O 1
ATOM 1768 N N . ALA A 1 226 ? 22.645 21.647 -66.584 1.00 45.44 226 ALA A N 1
ATOM 1769 C CA . ALA A 1 226 ? 21.636 21.113 -67.477 1.00 45.44 226 ALA A CA 1
ATOM 1770 C C . ALA A 1 226 ? 22.154 21.216 -68.918 1.00 45.44 226 ALA A C 1
ATOM 1772 O O . ALA A 1 226 ? 22.653 22.258 -69.337 1.00 45.44 226 ALA A O 1
ATOM 1773 N N . ILE A 1 227 ? 22.044 20.117 -69.660 1.00 44.34 227 ILE A N 1
ATOM 1774 C CA . ILE A 1 227 ? 22.377 20.033 -71.081 1.00 44.34 227 ILE A CA 1
ATOM 1775 C C . ILE A 1 227 ? 21.165 20.530 -71.874 1.00 44.34 227 ILE A C 1
ATOM 1777 O O . ILE A 1 227 ? 20.129 19.865 -71.901 1.00 44.34 227 ILE A O 1
ATOM 1781 N N . SER A 1 228 ? 21.300 21.680 -72.532 1.00 49.69 228 SER A N 1
ATOM 1782 C CA . SER A 1 228 ? 20.366 22.152 -73.558 1.00 49.69 228 SER A CA 1
ATOM 1783 C C . SER A 1 228 ? 20.796 21.590 -74.913 1.00 49.69 228 SER A C 1
ATOM 1785 O O . SER A 1 228 ? 21.888 21.890 -75.388 1.00 49.69 228 SER A O 1
ATOM 1787 N N . LYS A 1 229 ? 19.944 20.764 -75.528 1.00 49.06 229 LYS A N 1
ATOM 1788 C CA . LYS A 1 229 ? 20.047 20.360 -76.936 1.00 49.06 229 LYS A CA 1
ATOM 1789 C C . LYS A 1 229 ? 19.504 21.476 -77.831 1.00 49.06 229 LYS A C 1
ATOM 1791 O O . LYS A 1 229 ? 18.345 21.843 -77.653 1.00 49.06 229 LYS A O 1
ATOM 1796 N N . THR A 1 230 ? 20.290 21.891 -78.819 1.00 53.84 230 THR A N 1
ATOM 1797 C CA . THR A 1 230 ? 19.860 22.329 -80.161 1.00 53.84 230 THR A CA 1
ATOM 1798 C C . THR A 1 230 ? 20.973 21.998 -81.133 1.00 53.84 230 THR A C 1
ATOM 1800 O O . THR A 1 230 ? 22.117 22.394 -80.814 1.00 53.84 230 THR A O 1
#

Radius of gyration: 44.31 Å; chains: 1; bounding box: 116×44×144 Å

Secondary structure (DSSP, 8-state):
-PPPPPP------PPP------S---------HHHHHHHHHHHHHHHHHHHHHHHHHHHHHHHHHHHHHHHHHHHSS--GGGGGTS-TTPPPP-----TT---PPPGGGGS--SSHHHHHHHHHHHHHHHHHHHHHHHH-TTS-HHHHHHHHHHHHHHHHHHHHHHHHHHHHHHHHT-----S-------------------S----HHHHHH-----------------

Foldseek 3Di:
DDDDDDDPDDDPDDPDPDPDDDDDDPPPVPCPPVNVVVVVVVVVVVVVVVVVVVVVVLVVLVVVLVVQLVVCQAVVDGDPSNVVSDDPPDDPDPRDHPPDQDDDDDPVLVDQDPDPLVNLVSVLVVLVVVLVSLVSQLPDPPDDPVSNVVSVVSNVVSVVVSVVSVVVSVVVVVVVPDDPPPDDDDDDDDDDPDDCPDPPPDDDPPDPVCCVPPPDDPPDDDPDDDDDDD

Sequence (230 aa):
MPSAKVADGSCSSLPSLQKCTSLNGCLNLEKTEEERQKELEVYKELKRRKNELEEKLLAKLEELREVCIKEAEITGELPKEIYKTLMPGEVEPKVKRRVGTAFTFSEEVFKKPNDKVAMLETDVELHRKIVAAAERLAKDKTTNKSVRKKRQKDLIAATQKLRGLELGLSKLRLSASKPDISSSVDGSNGGCQYENIGYKSCASYKSTYRQTNFPTLNVSLSNSFAISKT